Protein AF-A0A2S4XMM2-F1 (afdb_monomer)

Foldseek 3Di:
DPPPPVVVVVVVVVVVVVVVVVVVVVVVVVVVVVVVVVVVVVVVVLVVLQVVLLVLLLVLLVVLLVLLPDDPPPDDPVRVVVSLVSLVVSLVSNLVSLVSHPDPVLSLLSNLLSVLLNDDDPPPPDDPVLSSVSSNLSSVLNNQQSVCVVVVHDGDDRDPSPVVSCVVPVVCRVPNDDDDD

Structure (mmCIF, N/CA/C/O backbone):
data_AF-A0A2S4XMM2-F1
#
_entry.id   AF-A0A2S4XMM2-F1
#
loop_
_atom_site.group_PDB
_atom_site.id
_atom_site.type_symbol
_atom_site.label_atom_id
_atom_site.label_alt_id
_atom_site.label_comp_id
_atom_site.label_asym_id
_atom_site.label_entity_id
_atom_site.label_seq_id
_atom_site.pdbx_PDB_ins_code
_atom_site.Cartn_x
_atom_site.Cartn_y
_atom_site.Cartn_z
_atom_site.occupancy
_atom_site.B_iso_or_equiv
_atom_site.auth_seq_id
_atom_site.auth_comp_id
_atom_site.auth_asym_id
_atom_site.auth_atom_id
_atom_site.pdbx_PDB_model_num
ATOM 1 N N . MET A 1 1 ? -58.790 6.961 69.283 1.00 47.75 1 MET A N 1
ATOM 2 C CA . MET A 1 1 ? -58.930 5.951 68.215 1.00 47.75 1 MET A CA 1
ATOM 3 C C . MET A 1 1 ? -58.847 6.707 66.893 1.00 47.75 1 MET A C 1
ATOM 5 O O . MET A 1 1 ? -59.874 7.075 66.352 1.00 47.75 1 MET A O 1
ATOM 9 N N . THR A 1 2 ? -57.635 7.088 66.473 1.00 51.00 2 THR A N 1
ATOM 10 C CA . THR A 1 2 ? -57.403 8.026 65.345 1.00 51.00 2 THR A CA 1
ATOM 11 C C . THR A 1 2 ? -56.008 7.876 64.707 1.00 51.00 2 THR A C 1
ATOM 13 O O . THR A 1 2 ? -55.580 8.747 63.965 1.00 51.00 2 THR A O 1
ATOM 16 N N . THR A 1 3 ? -55.279 6.784 64.963 1.00 54.56 3 THR A N 1
ATOM 17 C CA . THR A 1 3 ? -53.883 6.603 64.506 1.00 54.56 3 THR A CA 1
ATOM 18 C C . THR A 1 3 ? -53.716 5.766 63.229 1.00 54.56 3 THR A C 1
ATOM 20 O O . THR A 1 3 ? -52.605 5.684 62.721 1.00 54.56 3 THR A O 1
ATOM 23 N N . ASP A 1 4 ? -54.783 5.174 62.677 1.00 54.84 4 ASP A N 1
ATOM 24 C CA . ASP A 1 4 ? -54.683 4.260 61.517 1.00 54.84 4 ASP A CA 1
ATOM 25 C C . ASP A 1 4 ? -54.825 4.931 60.139 1.00 54.84 4 ASP A C 1
ATOM 27 O O . ASP A 1 4 ? -54.426 4.356 59.129 1.00 54.84 4 ASP A O 1
ATOM 31 N N . MET A 1 5 ? -55.376 6.147 60.055 1.00 52.72 5 MET A N 1
ATOM 32 C CA . MET A 1 5 ? -55.617 6.799 58.757 1.00 52.72 5 MET A CA 1
ATOM 33 C C . MET A 1 5 ? -54.372 7.527 58.215 1.00 52.72 5 MET A C 1
ATOM 35 O O . MET A 1 5 ? -54.162 7.552 57.004 1.00 52.72 5 MET A O 1
ATOM 39 N N . ASP A 1 6 ? -53.504 8.040 59.096 1.00 51.78 6 ASP A N 1
ATOM 40 C CA . ASP A 1 6 ? -52.258 8.720 58.706 1.00 51.78 6 ASP A CA 1
ATOM 41 C C . ASP A 1 6 ? -51.189 7.744 58.189 1.00 51.78 6 ASP A C 1
ATOM 43 O O . ASP A 1 6 ? -50.464 8.059 57.249 1.00 51.78 6 ASP A O 1
ATOM 47 N N . SER A 1 7 ? -51.110 6.528 58.738 1.00 51.19 7 SER A N 1
ATOM 48 C CA . SER A 1 7 ? -50.108 5.523 58.350 1.00 51.19 7 SER A CA 1
ATOM 49 C C . SER A 1 7 ? -50.371 4.925 56.960 1.00 51.19 7 SER A C 1
ATOM 51 O O . SER A 1 7 ? -49.429 4.688 56.198 1.00 51.19 7 SER A O 1
A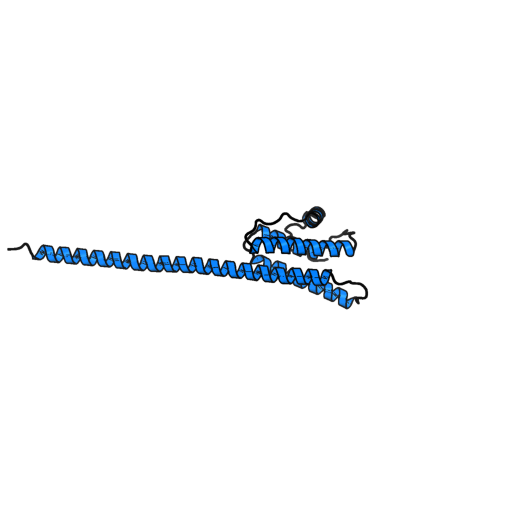TOM 53 N N . ALA A 1 8 ? -51.640 4.748 56.577 1.00 53.38 8 ALA A N 1
ATOM 54 C CA . ALA A 1 8 ? -52.027 4.246 55.259 1.00 53.38 8 ALA A CA 1
ATOM 55 C C . ALA A 1 8 ? -51.711 5.251 54.132 1.00 53.38 8 ALA A C 1
ATOM 57 O O . ALA A 1 8 ? -51.168 4.860 53.095 1.00 53.38 8 ALA A O 1
ATOM 58 N N . VAL A 1 9 ? -51.970 6.546 54.354 1.00 51.25 9 VAL A N 1
ATOM 59 C CA . VAL A 1 9 ? -51.694 7.626 53.385 1.00 51.25 9 VAL A CA 1
ATOM 60 C C . VAL A 1 9 ? -50.188 7.906 53.265 1.00 51.25 9 VAL A C 1
ATOM 62 O O . VAL A 1 9 ? -49.685 8.151 52.162 1.00 51.25 9 VAL A O 1
ATOM 65 N N . LEU A 1 10 ? -49.436 7.778 54.365 1.00 44.97 10 LEU A N 1
ATOM 66 C CA . LEU A 1 10 ? -47.973 7.866 54.345 1.00 44.97 10 LEU A CA 1
ATOM 67 C C . LEU A 1 10 ? -47.332 6.664 53.624 1.00 44.97 10 LEU A C 1
ATOM 69 O O . LEU A 1 10 ? -46.372 6.833 52.878 1.00 44.97 10 LEU A O 1
ATOM 73 N N . SER A 1 11 ? -47.879 5.451 53.778 1.00 50.41 11 SER A N 1
ATOM 74 C CA . SER A 1 11 ? -47.343 4.263 53.089 1.00 50.41 11 SER A CA 1
ATOM 75 C C . SER A 1 11 ? -47.625 4.274 51.579 1.00 50.41 11 SER A C 1
ATOM 77 O O . SER A 1 11 ? -46.758 3.906 50.783 1.00 50.41 11 SER A O 1
ATOM 79 N N . GLY A 1 12 ? -48.798 4.773 51.163 1.00 42.38 12 GLY A N 1
ATOM 80 C CA . GLY A 1 12 ? -49.188 4.864 49.754 1.00 42.38 12 GLY A CA 1
ATOM 81 C C . GLY A 1 12 ? -48.366 5.882 48.957 1.00 42.38 12 GLY A C 1
ATOM 82 O O . GLY A 1 12 ? -48.056 5.649 47.790 1.00 42.38 12 GLY A O 1
ATOM 83 N N . THR A 1 13 ? -47.938 6.979 49.587 1.00 47.75 13 THR A N 1
ATOM 84 C CA . THR A 1 13 ? -47.074 7.995 48.956 1.00 47.75 13 THR A CA 1
ATOM 85 C C . THR A 1 13 ? -45.612 7.549 48.868 1.00 47.75 13 THR A C 1
ATOM 87 O O . THR A 1 13 ? -44.966 7.795 47.848 1.00 47.75 13 THR A O 1
ATOM 90 N N . ILE A 1 14 ? -45.107 6.808 49.862 1.00 53.34 14 ILE A N 1
ATOM 91 C CA . ILE A 1 14 ? -43.772 6.184 49.818 1.00 53.34 14 ILE A CA 1
ATOM 92 C C . ILE A 1 14 ? -43.707 5.101 48.724 1.00 53.34 14 ILE A C 1
ATOM 94 O O . ILE A 1 14 ? -42.731 5.043 47.972 1.00 53.34 14 ILE A O 1
ATOM 98 N N . GLY A 1 15 ? -44.761 4.292 48.567 1.00 46.47 15 GLY A N 1
ATOM 99 C CA . GLY A 1 15 ? -44.851 3.282 47.504 1.00 46.47 15 GLY A CA 1
ATOM 100 C C . GLY A 1 15 ? -44.885 3.878 46.090 1.00 46.47 15 GLY A C 1
ATOM 101 O O . GLY A 1 15 ? -44.228 3.367 45.182 1.00 46.47 15 GLY A O 1
ATOM 102 N N . LEU A 1 16 ? -45.590 4.998 45.902 1.00 51.94 16 LEU A N 1
ATOM 103 C CA . LEU A 1 16 ? -45.710 5.668 44.602 1.00 51.94 16 LEU A CA 1
ATOM 104 C C . LEU A 1 16 ? -44.435 6.454 44.237 1.00 51.94 16 LEU A C 1
ATOM 106 O O . LEU A 1 16 ? -44.012 6.437 43.081 1.00 51.94 16 LEU A O 1
ATOM 110 N N . ALA A 1 17 ? -43.758 7.051 45.226 1.00 50.91 17 ALA A N 1
ATOM 111 C CA . ALA A 1 17 ? -42.440 7.664 45.045 1.00 50.91 17 ALA A CA 1
ATOM 112 C C . ALA A 1 17 ? -41.363 6.625 44.670 1.00 50.91 17 ALA A C 1
ATOM 114 O O . ALA A 1 17 ? -40.563 6.864 43.763 1.00 50.91 17 ALA A O 1
ATOM 115 N N . GLY A 1 18 ? -41.381 5.442 45.296 1.00 49.62 18 GLY A N 1
ATOM 116 C CA . GLY A 1 18 ? -40.494 4.329 44.943 1.00 49.62 18 GLY A CA 1
ATOM 117 C C . GLY A 1 18 ? -40.720 3.800 43.520 1.00 49.62 18 GLY A C 1
ATOM 118 O O . GLY A 1 18 ? -39.757 3.521 42.806 1.00 49.62 18 GLY A O 1
ATOM 119 N N . ALA A 1 19 ? -41.977 3.731 43.068 1.00 56.25 19 ALA A N 1
ATOM 120 C CA . ALA A 1 19 ? -42.326 3.285 41.717 1.00 56.25 19 ALA A CA 1
ATOM 121 C C . ALA A 1 19 ? -41.836 4.248 40.618 1.00 56.25 19 ALA A C 1
ATOM 123 O O . ALA A 1 19 ? -41.337 3.802 39.585 1.00 56.25 19 ALA A O 1
ATOM 124 N N . VAL A 1 20 ? -41.915 5.565 40.844 1.00 52.25 20 VAL A N 1
ATOM 125 C CA . VAL A 1 20 ? -41.424 6.577 39.889 1.00 52.25 20 VAL A CA 1
ATOM 126 C C . VAL A 1 20 ? -39.897 6.545 39.774 1.00 52.25 20 VAL A C 1
ATOM 128 O O . VAL A 1 20 ? -39.361 6.581 38.664 1.00 52.25 20 VAL A O 1
ATOM 131 N N . VAL A 1 21 ? -39.186 6.407 40.898 1.00 58.50 21 VAL A N 1
ATOM 132 C CA . VAL A 1 21 ? -37.717 6.279 40.909 1.00 58.50 21 VAL A CA 1
ATOM 133 C C . VAL A 1 21 ? -37.271 4.969 40.244 1.00 58.50 21 VAL A C 1
ATOM 135 O O . VAL A 1 21 ? -36.331 4.977 39.447 1.00 58.50 21 VAL A O 1
ATOM 138 N N . GLY A 1 22 ? -37.981 3.860 40.486 1.00 56.75 22 GLY A N 1
ATOM 139 C CA . GLY A 1 22 ? -37.723 2.575 39.826 1.00 56.75 22 GLY A CA 1
ATOM 140 C C . GLY A 1 22 ? -37.961 2.610 38.311 1.00 56.75 22 GLY A C 1
ATOM 141 O O . GLY A 1 22 ? -37.151 2.089 37.539 1.00 56.75 22 GLY A O 1
ATOM 142 N N . ALA A 1 23 ? -39.022 3.286 37.857 1.00 56.06 23 ALA A N 1
ATOM 143 C CA . ALA A 1 23 ? -39.301 3.458 36.433 1.00 56.06 23 ALA A CA 1
ATOM 144 C C . ALA A 1 23 ? -38.214 4.300 35.742 1.00 56.06 23 ALA A C 1
ATOM 146 O O . ALA A 1 23 ? -37.677 3.889 34.712 1.00 56.06 23 ALA A O 1
A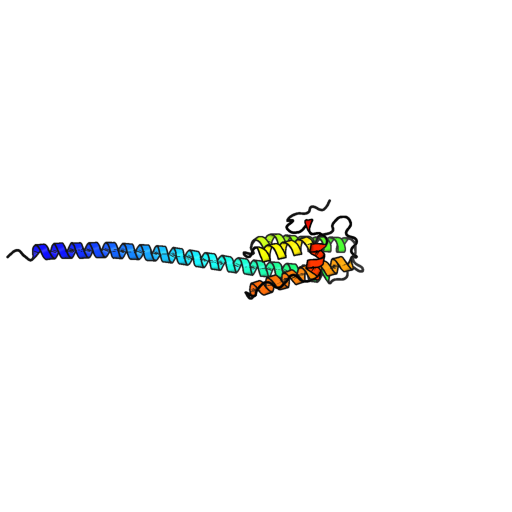TOM 147 N N . ALA A 1 24 ? -37.819 5.433 36.334 1.00 53.06 24 ALA A N 1
ATOM 148 C CA . ALA A 1 24 ? -36.772 6.299 35.789 1.00 53.06 24 ALA A CA 1
ATOM 149 C C . ALA A 1 24 ? -35.407 5.592 35.694 1.00 53.06 24 ALA A C 1
ATOM 151 O O . ALA A 1 24 ? -34.720 5.719 34.679 1.00 53.06 24 ALA A O 1
ATOM 152 N N . ALA A 1 25 ? -35.038 4.794 36.703 1.00 55.06 25 ALA A N 1
ATOM 153 C CA . ALA A 1 25 ? -33.814 3.991 36.684 1.00 55.06 25 ALA A CA 1
ATOM 154 C C . ALA A 1 25 ? -33.822 2.944 35.555 1.00 55.06 25 ALA A C 1
ATOM 156 O O . ALA A 1 25 ? -32.806 2.741 34.888 1.00 55.06 25 ALA A O 1
ATOM 157 N N . THR A 1 26 ? -34.979 2.333 35.284 1.00 62.62 26 THR A N 1
ATOM 158 C CA . THR A 1 26 ? -35.139 1.342 34.208 1.00 62.62 26 THR A CA 1
ATOM 159 C C . THR A 1 26 ? -34.987 1.989 32.829 1.00 62.62 26 THR A C 1
ATOM 161 O O . THR A 1 26 ? -34.223 1.498 31.999 1.00 62.62 26 THR A O 1
ATOM 164 N N . PHE A 1 27 ? -35.630 3.139 32.589 1.00 58.75 27 PHE A N 1
ATOM 165 C CA . PHE A 1 27 ? -35.475 3.879 31.330 1.00 58.75 27 PHE A CA 1
ATOM 166 C C . PHE A 1 27 ? -34.045 4.400 31.127 1.00 58.75 27 PHE A C 1
ATOM 168 O O . PHE A 1 27 ? -33.505 4.296 30.024 1.00 58.75 27 PHE A O 1
ATOM 175 N N . ALA A 1 28 ? -33.397 4.907 32.182 1.00 58.03 28 ALA A N 1
ATOM 176 C CA . ALA A 1 28 ? -31.998 5.326 32.122 1.00 58.03 28 ALA A CA 1
ATOM 177 C C . ALA A 1 28 ? -31.062 4.146 31.805 1.00 58.03 28 ALA A C 1
ATOM 179 O O . ALA A 1 28 ? -30.158 4.288 30.979 1.00 58.03 28 ALA A O 1
ATOM 180 N N . GLY A 1 29 ? -31.321 2.975 32.395 1.00 55.72 29 GLY A N 1
ATOM 181 C CA . GLY A 1 29 ? -30.609 1.731 32.106 1.00 55.72 29 GLY A CA 1
ATOM 182 C C . GLY A 1 29 ? -30.756 1.291 30.649 1.00 55.72 29 GLY A C 1
ATOM 183 O O . GLY A 1 29 ? -29.751 1.037 29.990 1.00 55.72 29 GLY A O 1
ATOM 184 N N . VAL A 1 30 ? -31.979 1.290 30.106 1.00 69.94 30 VAL A N 1
ATOM 185 C CA . VAL A 1 30 ? -32.246 0.930 28.701 1.00 69.94 30 VAL A CA 1
ATOM 186 C C . VAL A 1 30 ? -31.545 1.886 27.736 1.00 69.94 30 VAL A C 1
ATOM 188 O O . VAL A 1 30 ? -30.865 1.431 26.820 1.00 69.94 30 VAL A O 1
ATOM 191 N N . VAL A 1 31 ? -31.633 3.202 27.952 1.00 68.12 31 VAL A N 1
ATOM 192 C CA . VAL A 1 31 ? -30.980 4.195 27.079 1.00 68.12 31 VAL A CA 1
ATOM 193 C C . VAL A 1 31 ? -29.456 4.102 27.166 1.00 68.12 31 VAL A C 1
ATOM 195 O O . VAL A 1 31 ? -28.771 4.211 26.146 1.00 68.12 31 VAL A O 1
ATOM 198 N N . TYR A 1 32 ? -28.905 3.892 28.365 1.00 69.19 32 TYR A N 1
ATOM 199 C CA . TYR A 1 32 ? -27.468 3.694 28.550 1.00 69.19 32 TYR A CA 1
ATOM 200 C C . TYR A 1 32 ? -26.988 2.428 27.838 1.00 69.19 32 TYR A C 1
ATOM 202 O O . TYR A 1 32 ? -26.025 2.481 27.073 1.00 69.19 32 TYR A O 1
ATOM 210 N N . GLN A 1 33 ? -27.693 1.314 28.027 1.00 68.62 33 GLN A N 1
ATOM 211 C CA . GLN A 1 33 ? -27.365 0.032 27.415 1.00 68.62 33 GLN A CA 1
ATOM 212 C C . GLN A 1 33 ? -27.509 0.082 25.891 1.00 68.62 33 GLN A C 1
ATOM 214 O O . GLN A 1 33 ? -26.624 -0.392 25.185 1.00 68.62 33 GLN A O 1
ATOM 219 N N . GLN A 1 34 ? -28.545 0.743 25.372 1.00 72.50 34 GLN A N 1
ATOM 220 C CA . GLN A 1 34 ? -28.733 0.958 23.939 1.00 72.50 34 GLN A CA 1
ATOM 221 C C . GLN A 1 34 ? -27.609 1.818 23.346 1.00 72.50 34 GLN A C 1
ATOM 223 O O . GLN A 1 34 ? -27.017 1.451 22.333 1.00 72.50 34 GLN A O 1
ATOM 228 N N . ARG A 1 35 ? -27.235 2.927 24.001 1.00 71.12 35 ARG A N 1
ATOM 229 C CA . ARG A 1 35 ? -26.102 3.760 23.560 1.00 71.12 35 ARG A CA 1
ATOM 230 C C . ARG A 1 35 ? -24.771 3.023 23.629 1.00 71.12 35 ARG A C 1
ATOM 232 O O . ARG A 1 35 ? -23.919 3.246 22.771 1.00 71.12 35 ARG A O 1
ATOM 239 N N . HIS A 1 36 ? -24.574 2.183 24.640 1.00 74.31 36 HIS A N 1
ATOM 240 C CA . HIS A 1 36 ? -23.381 1.356 24.754 1.00 74.31 36 HIS A CA 1
ATOM 241 C C . HIS A 1 36 ? -23.326 0.334 23.612 1.00 74.31 36 HIS A C 1
ATOM 243 O O . HIS A 1 36 ? -22.344 0.311 22.878 1.00 74.31 36 HIS A O 1
ATOM 249 N N . GLN A 1 37 ? -24.419 -0.395 23.364 1.00 75.38 37 GLN A N 1
ATOM 250 C CA . GLN A 1 37 ? -24.537 -1.340 22.248 1.00 75.38 37 GLN A CA 1
ATOM 251 C C . GLN A 1 37 ? -24.320 -0.673 20.885 1.00 75.38 37 GLN A C 1
ATOM 253 O O . GLN A 1 37 ? -23.609 -1.214 20.043 1.00 75.38 37 GLN A O 1
ATOM 258 N N . GLU A 1 38 ? -24.869 0.524 20.663 1.00 80.19 38 GLU A N 1
ATOM 259 C CA . GLU A 1 38 ? -24.627 1.280 19.432 1.00 80.19 38 GLU A CA 1
ATOM 260 C C . GLU A 1 38 ? -23.156 1.663 19.256 1.00 80.19 38 GLU A C 1
ATOM 262 O O . GLU A 1 38 ? -22.652 1.644 18.132 1.00 80.19 38 GLU A O 1
ATOM 267 N N . ARG A 1 39 ? -22.457 2.027 20.338 1.00 76.06 39 ARG A N 1
ATOM 268 C CA . ARG A 1 39 ? -21.022 2.339 20.288 1.00 76.06 39 ARG A CA 1
ATOM 269 C C . ARG A 1 39 ? -20.211 1.098 19.940 1.00 76.06 39 ARG A C 1
ATOM 271 O O . ARG A 1 39 ? -19.465 1.146 18.966 1.00 76.06 39 ARG A O 1
ATOM 278 N N . THR A 1 40 ? -20.440 -0.013 20.634 1.00 80.06 40 THR A N 1
ATOM 279 C CA . THR A 1 40 ? -19.752 -1.283 20.368 1.00 80.06 40 THR A CA 1
ATOM 280 C C . THR A 1 40 ? -20.027 -1.780 18.948 1.00 80.06 40 THR A C 1
ATOM 282 O O . THR A 1 40 ? -19.108 -2.171 18.238 1.00 80.06 40 THR A O 1
ATOM 285 N N . ALA A 1 41 ? -21.272 -1.678 18.468 1.00 79.94 41 ALA A N 1
ATOM 286 C CA . ALA A 1 41 ? -21.626 -2.047 17.098 1.00 79.94 41 ALA A CA 1
ATOM 287 C C . ALA A 1 41 ? -20.951 -1.143 16.052 1.00 79.94 41 ALA A C 1
ATOM 289 O O . ALA A 1 41 ? -20.568 -1.607 14.979 1.00 79.94 41 ALA A O 1
ATOM 290 N N . ARG A 1 42 ? -20.790 0.156 16.336 1.00 80.06 42 ARG A N 1
ATOM 291 C CA . ARG A 1 42 ? -20.049 1.077 15.456 1.00 80.06 42 ARG A CA 1
ATOM 292 C C . ARG A 1 42 ? -18.556 0.765 15.441 1.00 80.06 42 ARG A C 1
ATOM 294 O O . ARG A 1 42 ? -17.949 0.883 14.382 1.00 80.06 42 ARG A O 1
ATOM 301 N N . GLU A 1 43 ? -17.977 0.399 16.578 1.00 79.56 43 GLU A N 1
ATOM 302 C CA . GLU A 1 43 ? -16.572 -0.002 16.694 1.00 79.56 43 GLU A CA 1
ATOM 303 C C . GLU A 1 43 ? -16.306 -1.314 15.952 1.00 79.56 43 GLU A C 1
ATOM 305 O O . GLU A 1 43 ? -15.413 -1.344 15.107 1.00 79.56 43 GLU A O 1
ATOM 310 N N . ALA A 1 44 ? -17.151 -2.330 16.143 1.00 79.19 44 ALA A N 1
ATOM 311 C CA . ALA A 1 44 ? -17.079 -3.593 15.407 1.00 79.19 44 ALA A CA 1
ATOM 312 C C . ALA A 1 44 ? -17.147 -3.367 13.888 1.00 79.19 44 ALA A C 1
ATOM 314 O O . ALA A 1 44 ? -16.240 -3.756 13.158 1.00 79.19 44 ALA A O 1
ATOM 315 N N . ARG A 1 45 ? -18.138 -2.597 13.413 1.00 84.00 45 ARG A N 1
ATOM 316 C CA . ARG A 1 45 ? -18.263 -2.243 11.985 1.00 84.00 45 ARG A CA 1
ATOM 317 C C . ARG A 1 45 ? -17.067 -1.459 11.448 1.00 84.00 45 ARG A C 1
ATOM 319 O O . ARG A 1 45 ? -16.801 -1.492 10.249 1.00 84.00 45 ARG A O 1
ATOM 326 N N . ARG A 1 46 ? -16.392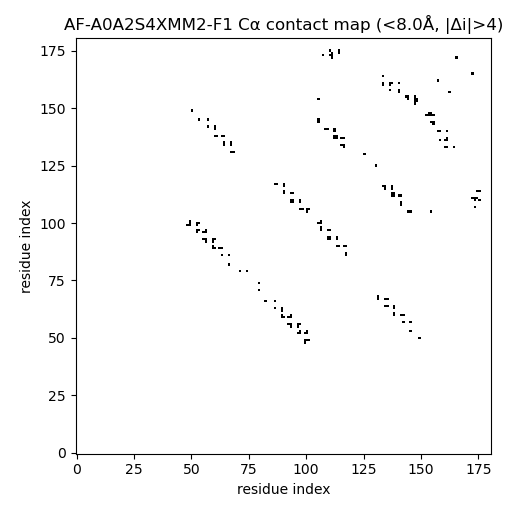 -0.667 12.287 1.00 80.19 46 ARG A N 1
ATOM 327 C CA . ARG A 1 46 ? -15.172 0.050 11.886 1.00 80.19 46 ARG A CA 1
ATOM 328 C C . ARG A 1 46 ? -13.995 -0.913 11.755 1.00 80.19 46 ARG A C 1
ATOM 330 O O . ARG A 1 46 ? -13.266 -0.766 10.781 1.00 80.19 46 ARG A O 1
ATOM 337 N N . SER A 1 47 ? -13.854 -1.874 12.671 1.00 81.81 47 SER A N 1
ATOM 338 C CA . SER A 1 47 ? -12.832 -2.930 12.590 1.00 81.81 47 SER A CA 1
ATOM 339 C C . SER A 1 47 ? -13.021 -3.769 11.333 1.00 81.81 47 SER A C 1
ATOM 341 O O . SER A 1 47 ? -12.129 -3.807 10.496 1.00 81.81 47 SER A O 1
ATOM 343 N N . GLU A 1 48 ? -14.231 -4.291 11.113 1.00 86.19 48 GLU A N 1
ATOM 344 C CA . GLU A 1 48 ? -14.566 -5.100 9.932 1.00 86.19 48 GLU A CA 1
ATOM 345 C C . GLU A 1 48 ? -14.246 -4.366 8.620 1.00 86.19 48 GLU A C 1
ATOM 347 O O . GLU A 1 48 ? -13.685 -4.930 7.683 1.00 86.19 48 GLU A O 1
ATOM 352 N N . ARG A 1 49 ? -14.567 -3.067 8.540 1.00 86.38 49 ARG A N 1
ATOM 353 C CA . ARG A 1 49 ? -14.251 -2.251 7.357 1.00 86.38 49 ARG A CA 1
ATOM 354 C C . ARG A 1 49 ? -12.754 -2.012 7.180 1.00 86.38 49 ARG A C 1
ATOM 356 O O . ARG A 1 49 ? -12.316 -1.891 6.038 1.00 86.38 49 ARG A O 1
ATOM 363 N N . ALA A 1 50 ? -12.003 -1.872 8.270 1.00 84.56 50 ALA A N 1
ATOM 364 C CA . ALA A 1 50 ? -10.558 -1.671 8.228 1.00 84.56 50 ALA A CA 1
ATOM 365 C C . ALA A 1 50 ? -9.825 -2.966 7.839 1.00 84.56 50 ALA A C 1
ATOM 367 O O . ALA A 1 50 ? -8.895 -2.917 7.034 1.00 84.56 50 ALA A O 1
ATOM 368 N N . GLU A 1 51 ? -10.289 -4.115 8.330 1.00 89.19 51 GLU A N 1
ATOM 369 C CA . GLU A 1 51 ? -9.809 -5.445 7.942 1.00 89.19 51 GLU A CA 1
ATOM 370 C C . GLU A 1 51 ? -10.079 -5.707 6.458 1.00 89.19 51 GLU A C 1
ATOM 372 O O . GLU A 1 51 ? -9.139 -5.930 5.699 1.00 89.19 51 GLU A O 1
ATOM 377 N N . ALA A 1 52 ? -11.322 -5.524 5.999 1.00 92.38 52 ALA A N 1
ATOM 378 C CA . ALA A 1 52 ? -11.671 -5.680 4.585 1.00 92.38 52 ALA A CA 1
ATOM 379 C C . ALA A 1 52 ? -10.883 -4.720 3.671 1.00 92.38 52 ALA A C 1
ATOM 381 O O . ALA A 1 52 ? -10.505 -5.072 2.554 1.00 92.38 52 ALA A O 1
ATOM 382 N N . ALA A 1 53 ? -10.616 -3.494 4.133 1.00 94.06 53 ALA A N 1
ATOM 383 C CA . ALA A 1 53 ? -9.764 -2.557 3.405 1.00 94.06 53 ALA A CA 1
ATOM 384 C C . ALA A 1 53 ? -8.310 -3.042 3.335 1.00 94.06 53 ALA A C 1
ATOM 386 O O . ALA A 1 53 ? -7.675 -2.919 2.291 1.00 94.06 53 ALA A O 1
ATOM 387 N N . THR A 1 54 ? -7.791 -3.606 4.424 1.00 94.62 54 THR A N 1
ATOM 388 C CA . THR A 1 54 ? -6.438 -4.165 4.480 1.00 94.62 54 THR A CA 1
ATOM 389 C C . THR A 1 54 ? -6.287 -5.349 3.529 1.00 94.62 54 THR A C 1
ATOM 391 O O . THR A 1 54 ? -5.334 -5.381 2.753 1.00 94.62 54 THR A O 1
ATOM 394 N N . GLU A 1 55 ? -7.241 -6.280 3.526 1.00 94.94 55 GLU A N 1
ATOM 395 C CA . GLU A 1 55 ? -7.254 -7.428 2.612 1.00 94.94 55 GLU A CA 1
ATOM 396 C C . GLU A 1 55 ? -7.315 -7.000 1.144 1.00 94.94 55 GLU A C 1
ATOM 398 O O . GLU A 1 55 ? -6.541 -7.496 0.324 1.00 94.94 55 GLU A O 1
ATOM 403 N N . ALA A 1 56 ? -8.178 -6.034 0.819 1.00 97.44 56 ALA A N 1
ATOM 404 C CA . ALA A 1 56 ? -8.260 -5.483 -0.527 1.00 97.44 56 ALA A CA 1
ATOM 405 C C . ALA A 1 56 ? -6.921 -4.865 -0.958 1.00 97.44 56 ALA A C 1
ATOM 407 O O . ALA A 1 56 ? -6.411 -5.191 -2.024 1.00 97.44 56 ALA A O 1
ATOM 408 N N . ILE A 1 57 ? -6.293 -4.043 -0.109 1.00 98.19 57 ILE A N 1
ATOM 409 C CA . ILE A 1 57 ? -4.983 -3.449 -0.417 1.00 98.19 57 ILE A CA 1
ATOM 410 C C . ILE A 1 57 ? -3.915 -4.533 -0.615 1.00 98.19 57 ILE A C 1
ATOM 412 O O . ILE A 1 57 ? -3.113 -4.431 -1.540 1.00 98.19 57 ILE A O 1
ATOM 416 N N . LEU A 1 58 ? -3.896 -5.579 0.217 1.00 97.38 58 LEU A N 1
ATOM 417 C CA . LEU A 1 58 ? -2.965 -6.700 0.056 1.00 97.38 58 LEU A CA 1
ATOM 418 C C . LEU A 1 58 ? -3.145 -7.395 -1.299 1.00 97.38 58 LEU A C 1
ATOM 420 O O . LEU A 1 58 ? -2.149 -7.680 -1.963 1.00 97.38 58 LEU A O 1
ATOM 424 N N . ALA A 1 59 ? -4.386 -7.628 -1.731 1.00 97.69 59 ALA A N 1
ATOM 425 C CA . ALA A 1 59 ? -4.670 -8.227 -3.033 1.00 97.69 59 ALA A CA 1
ATOM 426 C C . ALA A 1 59 ? -4.129 -7.369 -4.191 1.00 97.69 59 ALA A C 1
ATOM 428 O O . ALA A 1 59 ? -3.436 -7.894 -5.066 1.00 97.69 59 ALA A O 1
ATOM 429 N N . GLU A 1 60 ? -4.358 -6.053 -4.158 1.00 98.44 60 GLU A N 1
ATOM 430 C CA . GLU A 1 60 ? -3.847 -5.123 -5.175 1.00 98.44 60 GLU A CA 1
ATOM 431 C C . GLU A 1 60 ? -2.307 -5.074 -5.198 1.00 98.44 60 GLU A C 1
ATOM 433 O O . GLU A 1 60 ? -1.686 -5.118 -6.262 1.00 98.44 60 GLU A O 1
ATOM 438 N N . LEU A 1 61 ? -1.656 -5.049 -4.028 1.00 97.75 61 LEU A N 1
ATOM 439 C CA . LEU A 1 61 ? -0.190 -5.067 -3.925 1.00 97.75 61 LEU A CA 1
ATOM 440 C C . LEU A 1 61 ? 0.407 -6.352 -4.513 1.00 97.75 61 LEU A C 1
ATOM 442 O O . LEU A 1 61 ? 1.41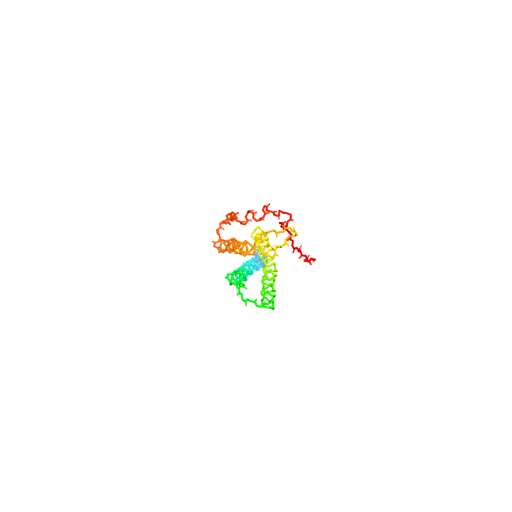6 -6.302 -5.220 1.00 97.75 61 LEU A O 1
ATOM 446 N N . LEU A 1 62 ? -0.218 -7.502 -4.252 1.00 95.44 62 LEU A N 1
ATOM 447 C CA . LEU A 1 62 ? 0.202 -8.786 -4.815 1.00 95.44 62 LEU A CA 1
ATOM 448 C C . LEU A 1 62 ? -0.016 -8.839 -6.334 1.00 95.44 62 LEU A C 1
ATOM 450 O O . LEU A 1 62 ? 0.829 -9.386 -7.047 1.00 95.44 62 LEU A O 1
ATOM 454 N N . ALA A 1 63 ? -1.093 -8.235 -6.843 1.00 97.62 63 ALA A N 1
ATOM 455 C CA . ALA A 1 63 ? -1.332 -8.107 -8.279 1.00 97.62 63 ALA A CA 1
ATOM 456 C C . ALA A 1 63 ? -0.240 -7.261 -8.957 1.00 97.62 63 ALA A C 1
ATOM 458 O O . ALA A 1 63 ? 0.345 -7.695 -9.955 1.00 97.62 63 ALA A O 1
ATOM 459 N N . ILE A 1 64 ? 0.134 -6.121 -8.363 1.00 97.44 64 ILE A N 1
ATOM 460 C CA . ILE A 1 64 ? 1.257 -5.295 -8.835 1.00 97.44 64 ILE A CA 1
ATOM 461 C C . ILE A 1 64 ? 2.563 -6.097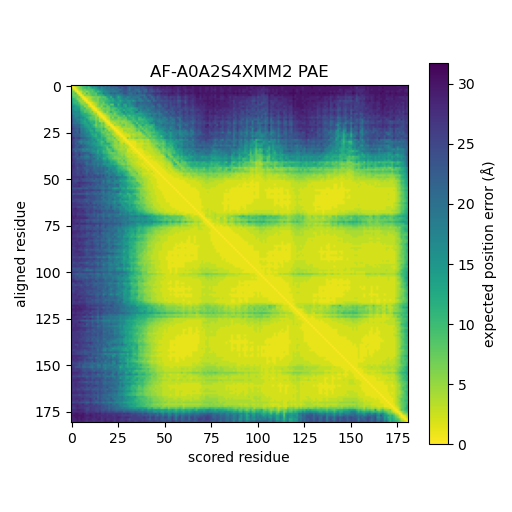 -8.821 1.00 97.44 64 ILE A C 1
ATOM 463 O O . ILE A 1 64 ? 3.294 -6.091 -9.811 1.00 97.44 64 ILE A O 1
ATOM 467 N N . GLN A 1 65 ? 2.860 -6.839 -7.749 1.00 95.19 65 GLN A N 1
ATOM 468 C CA . GLN A 1 65 ? 4.059 -7.684 -7.696 1.00 95.19 65 GLN A CA 1
ATOM 469 C C . GLN A 1 65 ? 4.053 -8.772 -8.776 1.00 95.19 65 GLN A C 1
ATOM 471 O O . GLN 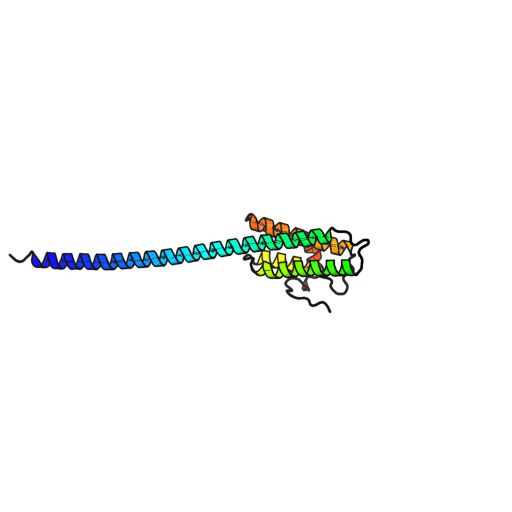A 1 65 ? 5.096 -9.044 -9.376 1.00 95.19 65 GLN A O 1
ATOM 476 N N . ALA A 1 66 ? 2.902 -9.389 -9.050 1.00 95.12 66 ALA A N 1
ATOM 477 C CA . ALA A 1 66 ? 2.763 -10.386 -10.105 1.00 95.12 66 ALA A CA 1
ATOM 478 C C . ALA A 1 66 ? 3.025 -9.780 -11.492 1.00 95.12 66 ALA A C 1
ATOM 480 O O . ALA A 1 66 ? 3.759 -10.374 -12.284 1.00 95.12 66 ALA A O 1
ATOM 481 N N . LEU A 1 67 ? 2.495 -8.582 -11.765 1.00 95.38 67 LEU A N 1
ATOM 482 C CA . LEU A 1 67 ? 2.793 -7.832 -12.985 1.00 95.38 67 LEU A CA 1
ATOM 483 C C . LEU A 1 67 ? 4.282 -7.487 -13.057 1.00 95.38 67 LEU A C 1
ATOM 485 O O . LEU A 1 67 ? 4.925 -7.805 -14.052 1.00 95.38 67 LEU A O 1
ATOM 489 N N . ALA A 1 68 ? 4.857 -6.932 -11.989 1.00 93.50 68 ALA A N 1
ATOM 490 C CA . ALA A 1 68 ? 6.260 -6.536 -11.918 1.00 93.50 68 ALA A CA 1
ATOM 491 C C . ALA A 1 68 ? 7.227 -7.709 -12.137 1.00 93.50 68 ALA A C 1
ATOM 493 O O . ALA A 1 68 ? 8.259 -7.530 -12.777 1.00 93.50 68 ALA A O 1
ATOM 494 N N . ARG A 1 69 ? 6.911 -8.917 -11.654 1.00 92.88 69 ARG A N 1
ATOM 495 C CA . ARG A 1 69 ? 7.764 -10.108 -11.831 1.00 92.88 69 ARG A CA 1
ATOM 496 C C . ARG A 1 69 ? 7.764 -10.657 -13.258 1.00 92.88 69 ARG A C 1
ATOM 498 O O . ARG A 1 69 ? 8.718 -11.337 -13.631 1.00 92.88 69 ARG A O 1
ATOM 505 N N . ARG A 1 70 ? 6.735 -10.378 -14.064 1.00 90.69 70 ARG A N 1
ATOM 506 C CA . ARG A 1 70 ? 6.691 -10.826 -15.463 1.00 90.69 70 ARG A CA 1
ATOM 507 C C . ARG A 1 70 ? 7.734 -10.078 -16.293 1.00 90.69 70 ARG A C 1
ATOM 509 O O . ARG A 1 70 ? 7.868 -8.855 -16.180 1.00 90.69 70 ARG A O 1
ATOM 516 N N . SER A 1 71 ? 8.454 -10.812 -17.145 1.00 84.94 71 SER A N 1
ATOM 517 C CA . SER A 1 71 ? 9.368 -10.202 -18.116 1.00 84.94 71 SER A CA 1
ATOM 518 C C . SER A 1 71 ? 8.596 -9.285 -19.066 1.00 84.94 71 SER A C 1
ATOM 520 O O . SER A 1 71 ? 7.446 -9.558 -19.403 1.00 84.94 71 SER A O 1
ATOM 522 N N . GLU A 1 72 ? 9.222 -8.179 -19.455 1.00 88.00 72 GLU A N 1
ATOM 523 C CA . GLU A 1 72 ? 8.728 -7.299 -20.523 1.00 88.00 72 GLU A CA 1
ATOM 524 C C . GLU A 1 72 ? 9.294 -7.696 -21.893 1.00 88.00 72 GLU A C 1
ATOM 526 O O . GLU A 1 72 ? 8.899 -7.149 -22.919 1.00 88.00 72 GLU A O 1
ATOM 531 N N . GLU A 1 73 ? 10.236 -8.640 -21.912 1.00 87.19 73 GLU A N 1
ATOM 532 C CA . GLU A 1 73 ? 10.889 -9.105 -23.127 1.00 87.19 73 GLU A CA 1
ATOM 533 C C . GLU A 1 73 ? 9.884 -9.786 -24.060 1.00 87.19 73 GLU A C 1
ATOM 535 O O . GLU A 1 73 ? 9.142 -10.679 -23.653 1.00 87.19 73 GLU A O 1
ATOM 540 N N . GLY A 1 74 ? 9.848 -9.334 -25.313 1.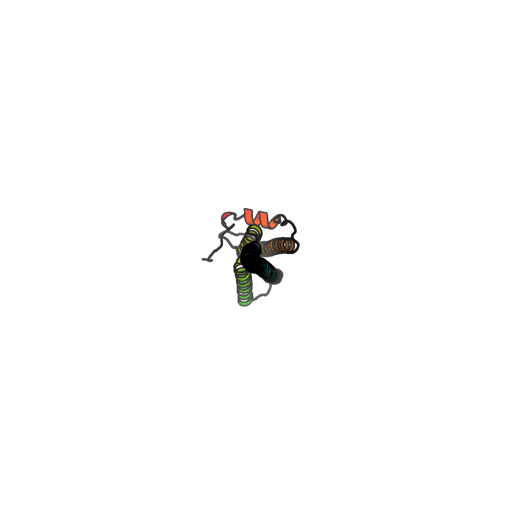00 86.44 74 GLY A N 1
ATOM 541 C CA . GLY A 1 74 ? 8.938 -9.857 -26.331 1.00 86.44 74 GLY A CA 1
ATOM 542 C C . GLY A 1 74 ? 7.501 -9.329 -26.260 1.00 86.44 74 GLY A C 1
ATOM 543 O O . GLY A 1 74 ? 6.710 -9.684 -27.130 1.00 86.44 74 GLY A O 1
ATOM 544 N N . LEU A 1 75 ? 7.158 -8.468 -25.291 1.00 91.44 75 LEU A N 1
ATOM 545 C CA . LEU A 1 75 ? 5.844 -7.821 -25.265 1.00 91.44 75 LEU A CA 1
ATOM 546 C C . LEU A 1 75 ? 5.718 -6.785 -26.384 1.00 91.44 75 LEU A C 1
ATOM 548 O O . LEU A 1 75 ? 6.623 -5.983 -26.636 1.00 91.44 75 LEU A O 1
ATOM 552 N N . ARG A 1 76 ? 4.552 -6.766 -27.026 1.00 95.44 76 ARG A N 1
ATOM 553 C CA . ARG A 1 76 ? 4.174 -5.725 -27.985 1.00 95.44 76 ARG A CA 1
ATOM 554 C C . ARG A 1 76 ? 3.907 -4.409 -27.252 1.00 95.44 76 ARG A C 1
ATOM 556 O O . ARG A 1 76 ? 3.582 -4.391 -26.067 1.00 95.44 76 ARG A O 1
ATOM 563 N N . ALA A 1 77 ? 3.983 -3.292 -27.976 1.00 93.38 77 ALA A N 1
ATOM 564 C CA . ALA A 1 77 ? 3.723 -1.964 -27.411 1.00 93.38 77 ALA A CA 1
ATOM 565 C C . ALA A 1 77 ? 2.332 -1.859 -26.752 1.00 93.38 77 ALA A C 1
ATOM 567 O O . ALA A 1 77 ? 2.203 -1.277 -25.680 1.00 93.38 77 ALA A O 1
ATOM 568 N N . GLU A 1 78 ? 1.312 -2.478 -27.352 1.00 95.12 78 GLU A N 1
ATOM 569 C CA . GLU A 1 78 ? -0.049 -2.540 -26.798 1.00 95.12 78 GLU A CA 1
ATOM 570 C C . GLU A 1 78 ? -0.097 -3.279 -25.452 1.00 95.12 78 GLU A C 1
ATOM 572 O O . GLU A 1 78 ? -0.754 -2.828 -24.520 1.00 95.12 78 GLU A O 1
ATOM 577 N N . GLU A 1 79 ? 0.646 -4.380 -25.319 1.00 94.44 79 GLU A N 1
ATOM 578 C CA . GLU A 1 79 ? 0.696 -5.190 -24.095 1.00 94.44 79 GLU A CA 1
ATOM 579 C C . GLU A 1 79 ? 1.459 -4.472 -22.977 1.00 94.44 79 GLU A C 1
ATOM 581 O O . GLU A 1 79 ? 1.072 -4.546 -21.811 1.00 94.44 79 GLU A O 1
ATOM 586 N N . LEU A 1 80 ? 2.518 -3.734 -23.327 1.00 91.94 80 LEU A N 1
ATOM 587 C CA . LEU A 1 80 ? 3.223 -2.859 -22.389 1.00 91.94 80 LEU A CA 1
ATOM 588 C C . LEU A 1 80 ? 2.320 -1.727 -21.894 1.00 91.94 80 LEU A C 1
ATOM 590 O O . LEU A 1 80 ? 2.316 -1.424 -20.699 1.00 91.94 80 LEU A O 1
ATOM 594 N N . GLN A 1 81 ? 1.537 -1.128 -22.792 1.00 93.56 81 GLN A N 1
ATOM 595 C CA . GLN A 1 81 ? 0.603 -0.064 -22.439 1.00 93.56 81 GLN A CA 1
ATOM 596 C C . GLN A 1 81 ? -0.525 -0.579 -21.541 1.00 93.56 81 GLN A C 1
ATOM 598 O O . GLN A 1 81 ? -0.852 0.066 -20.545 1.00 93.56 81 GLN A O 1
ATOM 603 N N . GLU A 1 82 ? -1.086 -1.748 -21.853 1.00 95.12 82 GLU A N 1
ATOM 604 C CA . GLU A 1 82 ? -2.110 -2.384 -21.024 1.00 95.12 82 GLU A CA 1
ATOM 605 C C . GLU A 1 82 ? -1.555 -2.734 -19.642 1.00 95.12 82 GLU A C 1
ATOM 607 O O . GLU A 1 82 ? -2.170 -2.418 -18.630 1.00 95.12 82 GLU A O 1
ATOM 612 N N . ARG A 1 83 ? -0.329 -3.266 -19.572 1.00 94.19 83 ARG A N 1
ATOM 613 C CA . ARG A 1 83 ? 0.356 -3.505 -18.298 1.00 94.19 83 ARG A CA 1
ATOM 614 C C . ARG A 1 83 ? 0.544 -2.218 -17.489 1.00 94.19 83 ARG A C 1
ATOM 616 O O . ARG A 1 83 ? 0.287 -2.239 -16.286 1.00 94.19 83 ARG A O 1
ATOM 623 N N . LYS A 1 84 ? 0.980 -1.110 -18.111 1.00 93.00 84 LYS A N 1
ATOM 624 C CA . LYS A 1 84 ? 1.104 0.195 -17.426 1.00 93.00 84 LYS A CA 1
ATOM 625 C C . LYS A 1 84 ? -0.253 0.629 -16.868 1.00 93.00 84 LYS A C 1
ATOM 627 O O . LYS A 1 84 ? -0.330 1.016 -15.704 1.00 93.00 84 LYS A O 1
ATOM 632 N N . ARG A 1 85 ? -1.317 0.505 -17.669 1.00 95.69 85 ARG A N 1
ATOM 633 C CA . ARG A 1 85 ? -2.691 0.821 -17.258 1.00 95.69 85 ARG A CA 1
ATOM 634 C C . ARG A 1 85 ? -3.140 -0.032 -16.071 1.00 95.69 85 ARG A C 1
ATOM 636 O O . ARG A 1 85 ? -3.571 0.537 -15.079 1.00 95.69 85 ARG A O 1
ATOM 643 N N . SER A 1 86 ? -2.940 -1.350 -16.110 1.00 96.50 86 SER A N 1
ATOM 644 C CA . SER A 1 86 ? -3.304 -2.223 -14.986 1.00 96.50 86 SER A CA 1
ATOM 645 C C . SER A 1 86 ? -2.587 -1.823 -13.693 1.00 96.50 86 SER A C 1
ATOM 647 O O . SER A 1 86 ? -3.211 -1.771 -12.639 1.00 96.50 86 SER A O 1
ATOM 649 N N . ILE A 1 87 ? -1.291 -1.485 -13.750 1.00 96.19 87 ILE A N 1
ATOM 650 C CA . ILE A 1 87 ? -0.558 -1.013 -12.560 1.00 96.19 87 ILE A CA 1
ATOM 651 C C . ILE A 1 87 ? -1.157 0.304 -12.039 1.00 96.19 87 ILE A C 1
ATOM 653 O O . ILE A 1 87 ? -1.321 0.452 -10.829 1.00 96.19 87 ILE A O 1
ATOM 657 N N . HIS A 1 88 ? -1.506 1.243 -12.926 1.00 95.50 88 HIS A N 1
ATOM 658 C CA . HIS A 1 88 ? -2.176 2.488 -12.535 1.00 95.50 88 HIS A CA 1
ATOM 659 C C . HIS A 1 88 ? -3.521 2.219 -11.849 1.00 95.50 88 HIS A C 1
ATOM 661 O O . HIS A 1 88 ? -3.789 2.810 -10.803 1.00 95.50 88 HIS A O 1
ATOM 667 N N . ASP A 1 89 ? -4.329 1.309 -12.394 1.00 97.12 89 ASP A N 1
ATOM 668 C CA . ASP A 1 89 ? -5.638 0.956 -11.839 1.00 97.12 89 ASP A CA 1
ATOM 669 C C . ASP A 1 89 ? -5.497 0.348 -10.434 1.00 97.12 89 ASP A C 1
ATOM 671 O O . ASP A 1 89 ? -6.147 0.812 -9.495 1.00 97.12 89 ASP A O 1
ATOM 675 N N . HIS A 1 90 ? -4.571 -0.601 -10.249 1.00 97.75 90 HIS A N 1
ATOM 676 C CA . HIS A 1 90 ? -4.278 -1.188 -8.936 1.00 97.75 90 HIS A CA 1
ATOM 677 C C . HIS A 1 90 ? -3.824 -0.128 -7.916 1.00 97.75 90 HIS A C 1
ATOM 679 O O . HIS A 1 90 ? -4.292 -0.105 -6.775 1.00 97.75 90 HIS A O 1
ATOM 685 N N . VAL A 1 91 ? -2.939 0.795 -8.313 1.00 96.62 91 VAL A N 1
ATOM 686 C CA . VAL A 1 91 ? -2.484 1.890 -7.437 1.00 96.62 91 VAL A CA 1
ATOM 687 C C . VAL A 1 91 ? -3.633 2.830 -7.072 1.00 96.62 91 VAL A C 1
ATOM 689 O O . VAL A 1 91 ? -3.764 3.207 -5.905 1.00 96.62 91 VAL A O 1
ATOM 692 N N . ALA A 1 92 ? -4.499 3.177 -8.026 1.00 95.44 92 ALA A N 1
ATOM 693 C CA . ALA A 1 92 ? -5.674 4.002 -7.765 1.00 95.44 92 ALA A CA 1
ATOM 694 C C . ALA A 1 92 ? -6.618 3.328 -6.755 1.00 95.44 92 ALA A C 1
ATOM 696 O O . ALA A 1 92 ? -7.071 3.975 -5.805 1.00 95.44 92 ALA A O 1
ATOM 697 N N . THR A 1 93 ? -6.855 2.018 -6.897 1.00 97.19 93 THR A N 1
ATOM 698 C CA . THR A 1 93 ? -7.632 1.237 -5.928 1.00 97.19 93 THR A CA 1
ATOM 699 C C . THR A 1 93 ? -6.984 1.249 -4.543 1.00 97.19 93 THR A C 1
ATOM 701 O O . THR A 1 93 ? -7.681 1.512 -3.559 1.00 97.19 93 THR A O 1
ATOM 704 N N . ILE A 1 94 ? -5.663 1.060 -4.440 1.00 97.31 94 ILE A N 1
ATOM 705 C CA . ILE A 1 94 ? -4.942 1.126 -3.157 1.00 97.31 94 ILE A CA 1
ATOM 706 C C . ILE A 1 94 ? -5.155 2.482 -2.478 1.00 97.31 94 ILE A C 1
ATOM 708 O O . ILE A 1 94 ? -5.541 2.517 -1.309 1.00 97.31 94 ILE A O 1
ATOM 712 N N . ILE A 1 95 ? -4.952 3.590 -3.199 1.00 95.06 95 ILE A N 1
ATOM 713 C CA . ILE A 1 95 ? -5.103 4.950 -2.655 1.00 95.06 95 ILE A CA 1
ATOM 714 C C . ILE A 1 95 ? -6.541 5.191 -2.176 1.00 95.06 95 ILE A C 1
ATOM 716 O O . ILE A 1 95 ? -6.756 5.730 -1.087 1.00 95.06 95 ILE A O 1
ATOM 720 N N . GLN A 1 96 ? -7.538 4.769 -2.958 1.00 95.31 96 GLN A N 1
ATOM 721 C CA . GLN A 1 96 ? -8.946 4.928 -2.601 1.00 95.31 96 GLN A CA 1
ATOM 722 C C . GLN A 1 96 ? -9.307 4.122 -1.345 1.00 95.31 96 GLN A C 1
ATOM 724 O O . GLN A 1 96 ? -9.957 4.637 -0.429 1.00 95.31 96 GLN A O 1
ATOM 729 N N . VAL A 1 97 ? -8.899 2.853 -1.290 1.00 96.19 97 VAL A N 1
ATOM 730 C CA . VAL A 1 97 ? -9.242 1.945 -0.191 1.00 96.19 97 VAL A CA 1
ATOM 731 C C . VAL A 1 97 ? -8.470 2.296 1.081 1.00 96.19 97 VAL A C 1
ATOM 733 O O . VAL A 1 97 ? -9.034 2.202 2.175 1.00 96.19 97 VAL A O 1
ATOM 736 N N . SER A 1 98 ? -7.236 2.800 0.975 1.00 95.81 98 SER A N 1
ATOM 737 C CA . SER A 1 98 ? -6.411 3.157 2.134 1.00 95.81 98 SER A CA 1
ATOM 738 C C . SER A 1 98 ? -7.021 4.255 3.005 1.00 95.81 98 SER A C 1
ATOM 740 O O . SER A 1 98 ? -6.720 4.326 4.193 1.00 95.81 98 SER A O 1
ATOM 742 N N . HIS A 1 99 ? -7.933 5.080 2.479 1.00 93.62 99 HIS A N 1
ATOM 743 C CA . HIS A 1 99 ? -8.689 6.046 3.288 1.00 93.62 99 HIS A CA 1
ATOM 744 C C . HIS A 1 99 ? -9.556 5.400 4.379 1.00 93.62 99 HIS A C 1
ATOM 746 O O . HIS A 1 99 ? -9.944 6.078 5.329 1.00 93.62 99 HIS A O 1
ATOM 752 N N . ARG A 1 100 ? -9.849 4.099 4.267 1.00 93.25 100 ARG A N 1
ATOM 753 C CA . ARG A 1 100 ? -10.590 3.327 5.274 1.00 93.25 100 ARG A CA 1
ATOM 754 C C . ARG A 1 100 ? -9.699 2.795 6.398 1.00 93.25 100 ARG A C 1
ATOM 756 O O . ARG A 1 100 ? -10.230 2.388 7.428 1.00 93.25 100 ARG A O 1
ATOM 763 N N . LEU A 1 101 ? -8.374 2.826 6.232 1.00 92.62 101 LEU A N 1
ATOM 764 C CA . LEU A 1 101 ? -7.435 2.482 7.297 1.00 92.62 101 LEU A CA 1
ATOM 765 C C . LEU A 1 101 ? -7.517 3.538 8.398 1.00 92.62 101 LEU A C 1
ATOM 767 O O . LEU A 1 101 ? -7.417 4.738 8.131 1.00 92.62 101 LEU A O 1
ATOM 771 N N . THR A 1 102 ? -7.691 3.102 9.640 1.00 89.56 102 THR A N 1
ATOM 772 C CA . THR A 1 102 ? -7.852 3.991 10.798 1.00 89.56 102 THR A CA 1
ATOM 773 C C . THR A 1 102 ? -6.513 4.573 11.247 1.00 89.56 102 THR A C 1
ATOM 775 O O . THR A 1 102 ? -6.414 5.772 11.526 1.00 89.56 102 THR A O 1
ATOM 778 N N . GLU A 1 103 ? -5.458 3.760 11.242 1.00 91.50 103 GLU A N 1
ATOM 779 C CA . GLU A 1 103 ? -4.120 4.159 11.659 1.00 91.50 103 GLU A CA 1
ATOM 780 C C . GLU A 1 103 ? -3.464 5.098 10.634 1.00 91.50 103 GLU A C 1
ATOM 782 O O . GLU A 1 103 ? -3.143 4.717 9.508 1.00 91.50 103 GLU A O 1
ATOM 787 N N . LYS A 1 104 ? -3.237 6.353 11.043 1.00 93.38 104 LYS A N 1
ATOM 788 C CA . LYS A 1 104 ? -2.689 7.402 10.168 1.00 93.38 104 LYS A CA 1
ATOM 789 C C . LYS A 1 104 ? -1.321 7.037 9.587 1.00 93.38 104 LYS A C 1
ATOM 791 O O . LYS A 1 104 ? -1.133 7.186 8.387 1.00 93.38 104 LYS A O 1
ATOM 796 N N . ARG A 1 105 ? -0.397 6.540 10.417 1.00 93.94 105 ARG A N 1
ATOM 797 C CA . ARG A 1 105 ? 0.973 6.207 9.989 1.00 93.94 105 ARG A CA 1
ATOM 798 C C . ARG A 1 105 ? 0.995 5.080 8.960 1.00 93.94 105 ARG A C 1
ATOM 800 O O . ARG A 1 105 ? 1.697 5.184 7.960 1.00 93.94 105 ARG A O 1
ATOM 807 N N . LEU A 1 106 ? 0.201 4.033 9.185 1.00 95.38 106 LEU A N 1
ATOM 808 C CA . LEU A 1 106 ? 0.047 2.933 8.236 1.00 95.38 106 LEU A CA 1
ATOM 809 C C . LEU A 1 106 ? -0.540 3.424 6.911 1.00 95.38 106 LEU A C 1
ATOM 811 O O . LEU A 1 106 ? 0.013 3.135 5.852 1.00 95.38 106 LEU A O 1
ATOM 815 N N . ARG A 1 107 ? -1.620 4.212 6.974 1.00 95.62 107 ARG A N 1
ATOM 816 C CA . ARG A 1 107 ? -2.256 4.801 5.791 1.00 95.62 107 ARG A CA 1
ATOM 817 C C . ARG A 1 107 ? -1.272 5.629 4.967 1.00 95.62 107 ARG A C 1
ATOM 819 O O . ARG A 1 107 ? -1.170 5.411 3.767 1.00 95.62 107 ARG A O 1
ATOM 826 N N . GLU A 1 108 ? -0.528 6.531 5.605 1.00 94.94 108 GLU A N 1
ATOM 827 C CA . GLU A 1 108 ? 0.476 7.369 4.936 1.00 94.94 108 GLU A CA 1
ATOM 828 C C . GLU A 1 108 ? 1.591 6.529 4.308 1.00 94.94 108 GLU A C 1
ATOM 830 O O . GLU A 1 108 ? 1.974 6.775 3.168 1.00 94.94 108 GLU A O 1
ATOM 835 N N . ARG A 1 109 ? 2.082 5.501 5.009 1.00 96.38 109 ARG A N 1
ATOM 836 C CA . ARG A 1 109 ? 3.104 4.590 4.476 1.00 96.38 109 ARG A CA 1
ATOM 837 C C . ARG A 1 109 ? 2.616 3.848 3.233 1.00 96.38 109 ARG A C 1
ATOM 839 O O . ARG A 1 109 ? 3.329 3.807 2.238 1.00 96.38 109 ARG A O 1
ATOM 846 N N . VAL A 1 110 ? 1.404 3.293 3.270 1.00 96.94 110 VAL A N 1
ATOM 847 C CA . VAL A 1 110 ? 0.801 2.587 2.127 1.00 96.94 110 VAL A CA 1
ATOM 848 C C . VAL A 1 110 ? 0.582 3.535 0.949 1.00 96.94 110 VAL A C 1
ATOM 850 O O . VAL A 1 110 ? 0.943 3.195 -0.172 1.00 96.94 110 VAL A O 1
ATOM 853 N N . GLN A 1 111 ? 0.040 4.729 1.197 1.00 95.81 111 GLN A N 1
ATOM 854 C CA . GLN A 1 111 ? -0.209 5.722 0.149 1.00 95.81 111 GLN A CA 1
ATOM 855 C C . GLN A 1 111 ? 1.088 6.212 -0.495 1.00 95.81 111 GLN A C 1
ATOM 857 O O . GLN A 1 111 ? 1.177 6.241 -1.719 1.00 95.81 111 GLN A O 1
ATOM 862 N N . ASN A 1 112 ? 2.106 6.526 0.310 1.00 95.25 112 ASN A N 1
ATOM 863 C CA . ASN A 1 112 ? 3.418 6.912 -0.201 1.00 95.25 112 ASN A CA 1
ATOM 864 C C . ASN A 1 112 ? 4.022 5.786 -1.041 1.00 95.25 112 ASN A C 1
ATOM 866 O O . ASN A 1 112 ? 4.424 6.023 -2.174 1.00 95.25 112 ASN A O 1
ATOM 870 N N . ASN A 1 113 ? 4.027 4.548 -0.540 1.00 97.00 113 ASN A N 1
ATOM 871 C CA . ASN A 1 113 ? 4.599 3.439 -1.293 1.00 97.00 113 ASN A CA 1
ATOM 872 C C . ASN A 1 113 ? 3.858 3.208 -2.620 1.00 97.00 113 ASN A C 1
ATOM 874 O O . ASN A 1 113 ? 4.505 3.046 -3.651 1.00 97.00 113 ASN A O 1
ATOM 878 N N . ALA A 1 114 ? 2.520 3.244 -2.613 1.00 95.94 114 ALA A N 1
ATOM 879 C CA . ALA A 1 114 ? 1.700 3.101 -3.816 1.00 95.94 114 ALA A CA 1
ATOM 880 C C . ALA A 1 114 ? 1.953 4.233 -4.823 1.00 95.94 114 ALA A C 1
ATOM 882 O O . ALA A 1 114 ? 2.077 3.982 -6.018 1.00 95.94 114 ALA A O 1
ATOM 883 N N . PHE A 1 115 ? 2.108 5.468 -4.350 1.00 92.81 115 PHE A N 1
ATOM 884 C CA . PHE A 1 115 ? 2.475 6.596 -5.199 1.00 92.81 115 PHE A CA 1
ATOM 885 C C . PHE A 1 115 ? 3.860 6.400 -5.838 1.00 92.81 115 PHE A C 1
ATOM 887 O O . PHE A 1 115 ? 4.027 6.560 -7.047 1.00 92.81 115 PHE A O 1
ATOM 894 N N . PHE A 1 116 ? 4.851 5.974 -5.050 1.00 94.50 116 PHE A N 1
ATOM 895 C CA . PHE A 1 116 ? 6.212 5.727 -5.530 1.00 94.50 116 PHE A CA 1
ATOM 896 C C . PHE A 1 116 ? 6.315 4.562 -6.531 1.00 94.50 116 PHE A C 1
ATOM 898 O O . PHE A 1 116 ? 7.292 4.506 -7.279 1.00 94.50 116 PHE A O 1
ATOM 905 N N . VAL A 1 117 ? 5.322 3.663 -6.600 1.00 94.56 117 VAL A N 1
ATOM 906 C CA . VAL A 1 117 ? 5.253 2.614 -7.637 1.00 94.56 117 VAL A CA 1
ATOM 907 C C . VAL A 1 117 ? 5.115 3.222 -9.035 1.00 94.56 117 VAL A C 1
ATOM 909 O O . VAL A 1 117 ? 5.721 2.713 -9.977 1.00 94.56 117 VAL A O 1
ATOM 912 N N . LEU A 1 118 ? 4.360 4.315 -9.175 1.00 90.50 118 LEU A N 1
ATOM 913 C CA . LEU A 1 118 ? 4.144 4.995 -10.459 1.00 90.50 118 LEU A CA 1
ATOM 914 C C . LEU A 1 118 ? 5.168 6.100 -10.740 1.00 90.50 118 LEU A C 1
ATOM 916 O O . LEU A 1 118 ? 5.237 6.624 -11.850 1.00 90.50 118 LEU A O 1
ATOM 920 N N . LEU A 1 119 ? 5.960 6.473 -9.736 1.00 86.94 119 LEU A N 1
ATOM 921 C CA . LEU A 1 119 ? 6.793 7.664 -9.782 1.00 86.94 119 LEU A CA 1
ATOM 922 C C . LEU A 1 119 ? 7.914 7.539 -10.829 1.00 86.94 119 LEU A C 1
ATOM 924 O O . LEU A 1 119 ? 8.818 6.707 -10.715 1.00 86.94 119 LEU A O 1
ATOM 928 N N . SER A 1 120 ? 7.866 8.424 -11.827 1.00 85.06 120 SER A N 1
ATOM 929 C CA . SER A 1 120 ? 8.915 8.630 -12.836 1.00 85.06 120 SER A CA 1
ATOM 930 C C . SER A 1 120 ? 9.220 10.128 -12.983 1.00 85.06 120 SER A C 1
ATOM 932 O O . SER A 1 120 ? 8.761 10.752 -13.938 1.00 85.06 120 SER A O 1
ATOM 934 N N . PRO A 1 121 ? 9.956 10.734 -12.032 1.00 85.94 121 PRO A N 1
ATOM 935 C CA . PRO A 1 121 ? 10.250 12.160 -12.052 1.00 85.94 121 PRO A CA 1
ATOM 936 C C . PRO A 1 121 ? 11.124 12.536 -13.257 1.00 85.94 121 PRO A C 1
ATOM 938 O O . PRO A 1 121 ? 11.898 11.698 -13.741 1.00 85.94 121 PRO A O 1
ATOM 941 N N . PRO A 1 122 ? 11.078 13.798 -13.719 1.00 83.81 122 PRO A N 1
ATOM 942 C CA . PRO A 1 122 ? 12.032 14.297 -14.701 1.00 83.81 122 PRO A CA 1
ATOM 943 C C . PRO A 1 122 ? 13.475 14.049 -14.236 1.00 83.81 122 PRO A C 1
ATOM 945 O O . PRO A 1 122 ? 13.834 14.362 -13.103 1.00 83.81 122 PRO A O 1
ATOM 948 N N . GLY A 1 123 ? 14.303 13.467 -15.106 1.00 83.88 123 GLY A N 1
ATOM 949 C CA . GLY A 1 123 ? 15.690 13.123 -14.769 1.00 83.88 123 GLY A CA 1
ATOM 950 C C . GLY A 1 123 ? 15.867 11.818 -13.981 1.00 83.88 123 GLY A C 1
ATOM 951 O O . GLY A 1 123 ? 16.967 11.545 -13.506 1.00 83.88 123 GLY A O 1
ATOM 952 N N . ASP A 1 124 ? 14.827 10.989 -13.843 1.00 90.44 124 ASP A N 1
ATOM 953 C CA . ASP A 1 124 ? 14.969 9.631 -13.309 1.00 90.44 124 ASP A CA 1
ATOM 954 C C . ASP A 1 124 ? 15.711 8.704 -14.286 1.00 90.44 124 ASP A C 1
ATOM 956 O O . ASP A 1 124 ? 15.112 8.060 -15.153 1.00 90.44 124 ASP A O 1
ATOM 960 N N . ASP A 1 125 ? 17.029 8.638 -14.097 1.00 91.38 125 ASP A N 1
ATOM 961 C CA . ASP A 1 125 ? 18.006 7.866 -14.871 1.00 91.38 125 ASP A CA 1
ATOM 962 C C . ASP A 1 125 ? 18.081 6.371 -14.513 1.00 91.38 125 ASP A C 1
ATOM 964 O O . ASP A 1 125 ? 18.884 5.633 -15.089 1.00 91.38 125 ASP A O 1
ATOM 968 N N . ARG A 1 126 ? 17.250 5.897 -13.576 1.00 92.88 126 ARG A N 1
ATOM 969 C CA . ARG A 1 126 ? 17.232 4.485 -13.176 1.00 92.88 126 ARG A CA 1
ATOM 970 C C . ARG A 1 126 ? 16.937 3.579 -14.365 1.00 92.88 126 ARG A C 1
ATOM 972 O O . ARG A 1 126 ? 16.037 3.844 -15.169 1.00 92.88 126 ARG A O 1
ATOM 979 N N . SER A 1 127 ? 17.623 2.439 -14.417 1.00 92.56 127 SER A N 1
ATOM 980 C CA . SER A 1 127 ? 17.333 1.417 -15.419 1.00 92.56 127 SER A CA 1
ATOM 981 C C . SER A 1 127 ? 15.919 0.845 -15.233 1.00 92.56 127 SER A C 1
ATOM 983 O O . SER A 1 127 ? 15.333 0.906 -14.149 1.00 92.56 127 SER A O 1
ATOM 985 N N . ARG A 1 128 ? 15.361 0.220 -16.279 1.00 89.00 128 ARG A N 1
ATOM 986 C CA . ARG A 1 128 ? 14.066 -0.485 -16.171 1.00 89.00 128 ARG A CA 1
ATOM 987 C C . ARG A 1 128 ? 14.083 -1.546 -15.066 1.00 89.00 128 ARG A C 1
ATOM 989 O O . ARG A 1 128 ? 13.097 -1.702 -14.349 1.00 89.00 128 ARG A O 1
ATOM 996 N N . LEU A 1 129 ? 15.212 -2.241 -14.903 1.00 91.25 129 LEU A N 1
ATOM 997 C CA . LEU A 1 129 ? 15.397 -3.230 -13.845 1.00 91.25 129 LEU A CA 1
ATOM 998 C C . LEU A 1 129 ? 15.330 -2.582 -12.456 1.00 91.25 129 LEU A C 1
ATOM 1000 O O . LEU A 1 129 ? 14.618 -3.095 -11.595 1.00 91.25 129 LEU A O 1
ATOM 1004 N N . ASP A 1 130 ? 16.000 -1.447 -12.255 1.00 93.56 130 ASP A N 1
ATOM 1005 C CA . ASP A 1 130 ? 15.984 -0.727 -10.975 1.00 93.56 130 ASP A CA 1
ATOM 1006 C C . ASP A 1 130 ? 14.581 -0.230 -10.625 1.00 93.56 130 ASP A C 1
ATOM 1008 O O . ASP A 1 130 ? 14.146 -0.362 -9.481 1.00 93.56 130 ASP A O 1
ATOM 1012 N N . LYS A 1 131 ? 13.834 0.294 -11.607 1.00 93.38 131 LYS A N 1
ATOM 1013 C CA . LYS A 1 131 ? 12.436 0.716 -11.414 1.00 93.38 131 LYS A CA 1
ATOM 1014 C C . LYS A 1 131 ? 11.546 -0.466 -11.023 1.00 93.38 131 LYS A C 1
ATOM 1016 O O . LYS A 1 131 ? 10.761 -0.370 -10.081 1.00 93.38 131 LYS A O 1
ATOM 1021 N N . ARG A 1 132 ? 11.724 -1.614 -11.684 1.00 93.62 132 ARG A N 1
ATOM 1022 C CA . ARG A 1 132 ? 11.009 -2.860 -11.374 1.00 93.62 132 ARG A CA 1
ATOM 1023 C C . ARG A 1 132 ? 11.320 -3.376 -9.967 1.00 93.62 132 ARG A C 1
ATOM 1025 O O . ARG A 1 132 ? 10.402 -3.757 -9.246 1.00 93.62 132 ARG A O 1
ATOM 1032 N N . LEU A 1 133 ? 12.591 -3.379 -9.563 1.00 95.12 133 LEU A N 1
ATOM 1033 C CA . LEU A 1 133 ? 13.004 -3.780 -8.213 1.00 95.12 133 LEU A CA 1
ATOM 1034 C C . LEU A 1 133 ? 12.481 -2.811 -7.147 1.00 95.12 133 LEU A C 1
ATOM 1036 O O . LEU A 1 133 ? 11.997 -3.254 -6.108 1.00 95.12 133 LEU A O 1
ATOM 1040 N N . ALA A 1 134 ? 12.512 -1.504 -7.417 1.00 95.75 134 ALA A N 1
ATOM 1041 C CA . ALA A 1 134 ? 11.948 -0.495 -6.527 1.00 95.75 134 ALA A CA 1
ATOM 1042 C C . ALA A 1 134 ? 10.450 -0.733 -6.281 1.00 95.75 134 ALA A C 1
ATOM 1044 O O . ALA A 1 134 ? 10.026 -0.769 -5.129 1.00 95.75 134 ALA A O 1
ATOM 1045 N N . MET A 1 135 ? 9.671 -0.987 -7.337 1.00 96.00 135 MET A N 1
ATOM 1046 C CA . MET A 1 135 ? 8.254 -1.353 -7.227 1.00 96.00 135 MET A CA 1
ATOM 1047 C C . MET A 1 135 ? 8.042 -2.597 -6.350 1.00 96.00 135 MET A C 1
ATOM 1049 O O . MET A 1 135 ? 7.187 -2.579 -5.469 1.00 96.00 135 MET A O 1
ATOM 1053 N N . LEU A 1 136 ? 8.848 -3.653 -6.522 1.00 96.50 136 LEU A N 1
ATOM 1054 C CA . LEU A 1 136 ? 8.746 -4.854 -5.683 1.00 96.50 136 LEU A CA 1
ATOM 1055 C C . LEU A 1 136 ? 9.004 -4.557 -4.201 1.00 96.50 136 LEU A C 1
ATOM 1057 O O . LEU A 1 136 ? 8.234 -5.022 -3.360 1.00 96.50 136 LEU A O 1
ATOM 1061 N N . HIS A 1 137 ? 10.036 -3.767 -3.892 1.00 97.31 137 HIS A N 1
ATOM 1062 C CA . HIS A 1 137 ? 10.368 -3.384 -2.518 1.00 97.31 137 HIS A CA 1
ATOM 1063 C C . HIS A 1 137 ? 9.309 -2.486 -1.874 1.00 97.31 137 HIS A C 1
ATOM 1065 O O . HIS A 1 137 ? 9.029 -2.639 -0.688 1.00 97.31 137 HIS A O 1
ATOM 1071 N N . LEU A 1 138 ? 8.696 -1.576 -2.634 1.00 97.94 138 LEU A N 1
ATOM 1072 C CA . LEU A 1 138 ? 7.594 -0.742 -2.146 1.00 97.94 138 LEU A CA 1
ATOM 1073 C C . LEU A 1 138 ? 6.376 -1.590 -1.782 1.00 97.94 138 LEU A C 1
ATOM 1075 O O . LEU A 1 138 ? 5.811 -1.426 -0.699 1.00 97.94 138 LEU A O 1
ATOM 1079 N N . CYS A 1 139 ? 6.009 -2.532 -2.657 1.00 97.44 139 CYS A N 1
ATOM 1080 C CA . CYS A 1 139 ? 4.917 -3.455 -2.377 1.00 97.44 139 CYS A CA 1
ATOM 1081 C C . CYS A 1 139 ? 5.222 -4.342 -1.167 1.00 97.44 139 CYS A C 1
ATOM 1083 O O . CYS A 1 139 ? 4.367 -4.512 -0.304 1.00 97.44 139 CYS A O 1
ATOM 1085 N N . GLU A 1 140 ? 6.437 -4.882 -1.079 1.00 96.38 140 GLU A N 1
ATOM 1086 C CA . GLU A 1 140 ? 6.883 -5.708 0.046 1.00 96.38 140 GLU A CA 1
ATOM 1087 C C . GLU A 1 140 ? 6.811 -4.949 1.378 1.00 96.38 140 GLU A C 1
ATOM 1089 O O . GLU A 1 140 ? 6.245 -5.454 2.346 1.00 96.38 140 GLU A O 1
ATOM 1094 N N . ASP A 1 141 ? 7.310 -3.714 1.419 1.00 98.12 141 ASP A N 1
ATOM 1095 C CA . ASP A 1 141 ? 7.274 -2.864 2.610 1.00 98.12 141 ASP A CA 1
ATOM 1096 C C . ASP A 1 141 ? 5.836 -2.582 3.080 1.00 98.12 141 ASP A C 1
ATOM 1098 O O . ASP A 1 141 ? 5.547 -2.656 4.278 1.00 98.12 141 ASP A O 1
ATOM 1102 N N . SER A 1 142 ? 4.908 -2.342 2.144 1.00 97.94 142 SER A N 1
ATOM 1103 C CA . SER A 1 142 ? 3.484 -2.185 2.460 1.00 97.94 142 SER A CA 1
ATOM 1104 C C . SER A 1 142 ? 2.843 -3.483 2.951 1.00 97.94 142 SER A C 1
ATOM 1106 O O . SER A 1 142 ? 2.107 -3.450 3.935 1.00 97.94 142 SER A O 1
ATOM 1108 N N . VAL A 1 143 ? 3.141 -4.626 2.323 1.00 97.31 143 VAL A N 1
ATOM 1109 C CA . VAL A 1 143 ? 2.634 -5.944 2.747 1.00 97.31 143 VAL A CA 1
ATOM 1110 C C . VAL A 1 143 ? 3.090 -6.270 4.170 1.00 97.31 143 VAL A C 1
ATOM 1112 O O . VAL A 1 143 ? 2.277 -6.695 4.990 1.00 97.31 143 VAL A O 1
ATOM 1115 N N . LEU A 1 144 ? 4.362 -6.029 4.498 1.00 94.81 144 LEU A N 1
ATOM 1116 C CA . LEU A 1 144 ? 4.893 -6.259 5.844 1.00 94.81 144 LEU A CA 1
ATOM 1117 C C . LEU A 1 144 ? 4.221 -5.357 6.887 1.00 94.81 144 LEU A C 1
ATOM 1119 O O . LEU A 1 144 ? 3.867 -5.833 7.967 1.00 94.81 144 LEU A O 1
ATOM 1123 N N . ALA A 1 145 ? 4.012 -4.078 6.564 1.00 96.12 145 ALA A N 1
ATOM 1124 C CA . ALA A 1 145 ? 3.344 -3.135 7.457 1.00 96.12 145 ALA A CA 1
ATOM 1125 C C . ALA A 1 145 ? 1.870 -3.500 7.705 1.00 96.12 145 ALA A C 1
ATOM 1127 O O . ALA A 1 145 ? 1.424 -3.501 8.851 1.00 96.12 145 ALA A O 1
ATOM 1128 N N . LEU A 1 146 ? 1.131 -3.862 6.653 1.00 94.81 146 LEU A N 1
ATOM 1129 C CA . LEU A 1 146 ? -0.262 -4.310 6.752 1.00 94.81 146 LEU A CA 1
ATOM 1130 C C . LEU A 1 146 ? -0.372 -5.640 7.507 1.00 94.81 146 LEU A C 1
ATOM 1132 O O . LEU A 1 146 ? -1.247 -5.801 8.352 1.00 94.81 146 LEU A O 1
ATOM 1136 N N . GLY A 1 147 ? 0.547 -6.575 7.261 1.00 91.56 147 GLY A N 1
ATOM 11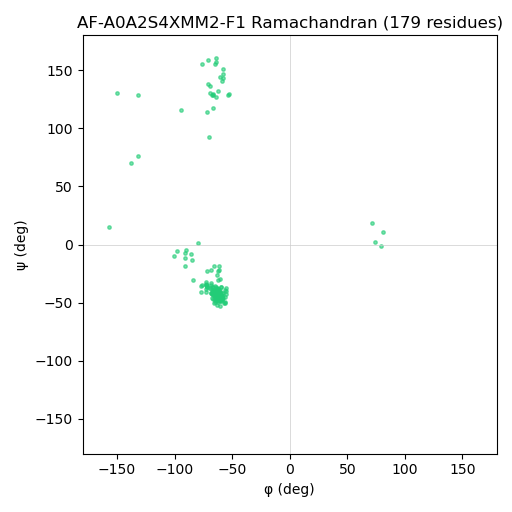37 C CA . GLY A 1 147 ? 0.598 -7.845 7.980 1.00 91.56 147 GLY A CA 1
ATOM 1138 C C . GLY A 1 147 ? 0.869 -7.670 9.477 1.00 91.56 147 GLY A C 1
ATOM 1139 O O . GLY A 1 147 ? 0.235 -8.342 10.285 1.00 91.56 147 GLY A O 1
ATOM 1140 N N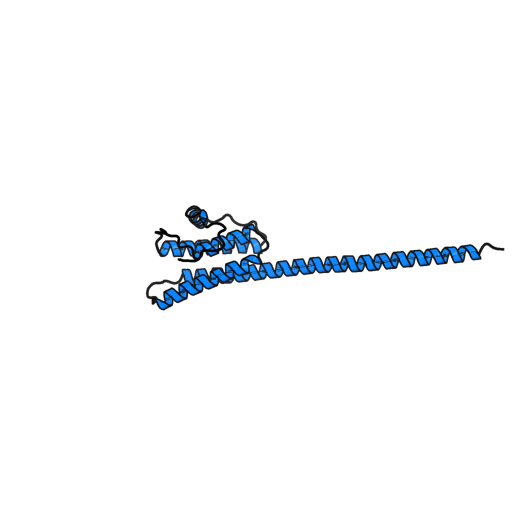 . ALA A 1 148 ? 1.780 -6.767 9.859 1.00 90.81 148 ALA A N 1
ATOM 1141 C CA . ALA A 1 148 ? 1.999 -6.411 11.264 1.00 90.81 148 ALA A CA 1
ATOM 1142 C C . ALA A 1 148 ? 0.739 -5.803 11.896 1.00 90.81 148 ALA A C 1
ATOM 1144 O O . ALA A 1 148 ? 0.335 -6.234 12.973 1.00 90.81 148 ALA A O 1
ATOM 1145 N N . HIS A 1 149 ? 0.070 -4.889 11.189 1.00 91.38 149 HIS A N 1
ATOM 1146 C CA . HIS A 1 149 ? -1.182 -4.289 11.649 1.00 91.38 149 HIS A CA 1
ATOM 1147 C C . HIS A 1 149 ? -2.273 -5.339 11.922 1.00 91.38 149 HIS A C 1
ATOM 1149 O O . HIS A 1 149 ? -2.876 -5.317 12.991 1.00 91.38 149 HIS A O 1
ATOM 1155 N N . LEU A 1 150 ? -2.473 -6.306 11.017 1.00 88.69 150 LEU A N 1
ATOM 1156 C CA . LEU A 1 150 ? -3.453 -7.390 11.203 1.00 88.69 150 LEU A CA 1
ATOM 1157 C C . LEU A 1 150 ? -3.159 -8.283 12.417 1.00 88.69 150 LEU A C 1
ATOM 1159 O O . LEU A 1 150 ? -4.081 -8.830 13.013 1.00 88.69 150 LEU A O 1
ATOM 1163 N N . ARG A 1 151 ? -1.885 -8.446 12.788 1.00 87.06 151 ARG A N 1
ATOM 1164 C CA . ARG A 1 151 ? -1.484 -9.224 13.971 1.00 87.06 151 ARG A CA 1
ATOM 1165 C C . ARG A 1 151 ? -1.490 -8.408 15.266 1.00 87.06 151 ARG A C 1
ATOM 1167 O O . ARG A 1 151 ? -1.311 -8.984 16.333 1.00 87.06 151 ARG A O 1
ATOM 1174 N N . GLY A 1 152 ? -1.685 -7.091 15.183 1.00 88.12 152 GLY A N 1
ATOM 1175 C CA . GLY A 1 152 ? -1.514 -6.181 16.317 1.00 88.12 152 GLY A CA 1
ATOM 1176 C C . GLY A 1 152 ? -0.050 -5.982 16.731 1.00 88.12 152 GLY A C 1
ATOM 1177 O O . GLY A 1 152 ? 0.213 -5.534 17.846 1.00 88.12 152 GLY A O 1
ATOM 1178 N N . ASP A 1 153 ? 0.899 -6.311 15.850 1.00 90.44 153 ASP A N 1
ATOM 1179 C CA . ASP A 1 153 ? 2.329 -6.105 16.073 1.00 90.44 153 ASP A CA 1
ATOM 1180 C C . ASP A 1 153 ? 2.699 -4.621 15.891 1.00 90.44 153 ASP A C 1
ATOM 1182 O O . ASP A 1 153 ? 2.047 -3.900 15.126 1.00 90.44 153 ASP A O 1
ATOM 1186 N N . PRO A 1 154 ? 3.790 -4.139 16.518 1.00 91.50 154 PRO A N 1
ATOM 1187 C CA . PRO A 1 154 ? 4.340 -2.835 16.172 1.00 91.50 154 PRO A CA 1
ATOM 1188 C C . PRO A 1 154 ? 4.717 -2.784 14.680 1.00 91.50 154 PRO A C 1
ATOM 1190 O O . PRO A 1 154 ? 5.218 -3.773 14.132 1.00 91.50 154 PRO A O 1
ATOM 1193 N N . PRO A 1 155 ? 4.527 -1.635 14.004 1.00 89.44 155 PRO A N 1
ATOM 1194 C CA . PRO A 1 155 ? 4.863 -1.515 12.595 1.00 89.44 155 PRO A CA 1
ATOM 1195 C C . PRO A 1 155 ? 6.370 -1.738 12.399 1.00 89.44 155 PRO A C 1
ATOM 1197 O O . PRO A 1 155 ? 7.172 -1.123 13.110 1.00 89.44 155 PRO A O 1
ATOM 1200 N N . PRO A 1 156 ? 6.780 -2.578 11.431 1.00 93.50 156 PRO A N 1
ATOM 1201 C CA . PRO A 1 156 ? 8.188 -2.835 11.175 1.00 93.50 156 PRO A CA 1
ATOM 1202 C C . PRO A 1 156 ? 8.879 -1.556 10.706 1.00 93.50 156 PRO A C 1
ATOM 1204 O O . PRO A 1 156 ? 8.242 -0.666 10.133 1.00 93.50 156 PRO A O 1
ATOM 1207 N N . GLU A 1 157 ? 10.196 -1.470 10.876 1.00 95.62 157 GLU A N 1
ATOM 1208 C CA . GLU A 1 157 ? 10.955 -0.387 10.256 1.00 95.62 157 GLU A CA 1
ATOM 1209 C C . GLU A 1 157 ? 10.779 -0.379 8.730 1.00 95.62 157 GLU A C 1
ATOM 1211 O O . GLU A 1 157 ? 10.554 -1.413 8.098 1.00 95.62 157 GLU A O 1
ATOM 1216 N N . VAL A 1 158 ? 10.881 0.806 8.125 1.00 95.62 158 VAL A N 1
ATOM 1217 C CA . VAL A 1 158 ? 10.869 0.939 6.661 1.00 95.62 158 VAL A CA 1
ATOM 1218 C C . VAL A 1 158 ? 12.127 0.302 6.091 1.00 95.62 158 VAL A C 1
ATOM 1220 O O . VAL A 1 158 ? 13.229 0.635 6.532 1.00 95.62 158 VAL A O 1
ATOM 1223 N N . GLY A 1 159 ? 11.979 -0.583 5.105 1.00 93.06 159 GLY A N 1
ATOM 1224 C CA . GLY A 1 159 ? 13.106 -1.287 4.494 1.00 93.06 159 GLY A CA 1
ATOM 1225 C C . GLY A 1 159 ? 14.147 -0.331 3.895 1.00 93.06 159 GLY A C 1
ATOM 1226 O O . GLY A 1 159 ? 13.812 0.732 3.370 1.00 93.06 159 GLY A O 1
ATOM 1227 N N . LEU A 1 160 ? 15.432 -0.706 3.936 1.00 96.12 160 LEU A N 1
ATOM 1228 C CA . LEU A 1 160 ? 16.534 0.162 3.488 1.00 96.12 160 LEU A CA 1
ATOM 1229 C C . LEU A 1 160 ? 16.360 0.659 2.044 1.00 96.12 160 LEU A C 1
ATOM 1231 O O . LEU A 1 160 ? 16.643 1.823 1.768 1.00 96.12 160 LEU A O 1
ATOM 1235 N N . GLN A 1 161 ? 15.891 -0.201 1.138 1.00 95.62 161 GLN A N 1
ATOM 1236 C CA . GLN A 1 161 ? 15.695 0.163 -0.268 1.00 95.62 161 GLN A CA 1
ATOM 1237 C C . GLN A 1 161 ? 14.579 1.197 -0.439 1.00 95.62 161 GLN A C 1
ATOM 1239 O O . GLN A 1 161 ? 14.759 2.175 -1.160 1.00 95.62 161 GLN A O 1
ATOM 1244 N N . VAL A 1 162 ? 13.474 1.043 0.294 1.00 96.88 162 VAL A N 1
ATOM 1245 C CA . VAL A 1 162 ? 12.375 2.017 0.306 1.00 96.88 162 VAL A CA 1
ATOM 1246 C C . VAL A 1 162 ? 12.833 3.342 0.914 1.00 96.88 162 VAL A C 1
ATOM 1248 O O . VAL A 1 162 ? 12.601 4.394 0.328 1.00 96.88 162 VAL A O 1
ATOM 1251 N N . ARG A 1 163 ? 13.587 3.315 2.023 1.00 97.00 163 ARG A N 1
ATOM 1252 C CA . ARG A 1 163 ? 14.171 4.537 2.608 1.00 97.00 163 ARG A CA 1
ATOM 1253 C C . ARG A 1 163 ? 15.087 5.269 1.630 1.00 97.00 163 ARG A C 1
ATOM 1255 O O . ARG A 1 163 ? 14.993 6.486 1.518 1.00 97.00 163 ARG A O 1
ATOM 1262 N N . ARG A 1 164 ? 15.957 4.547 0.915 1.00 95.50 164 ARG A N 1
ATOM 1263 C CA . ARG A 1 164 ? 16.836 5.131 -0.115 1.00 95.50 164 ARG A CA 1
ATOM 1264 C C . ARG A 1 164 ? 16.034 5.751 -1.252 1.00 95.50 164 ARG A C 1
ATOM 1266 O O . ARG A 1 164 ? 16.392 6.825 -1.720 1.00 95.50 164 ARG A O 1
ATOM 1273 N N . LEU A 1 165 ? 14.955 5.094 -1.667 1.00 93.94 165 LEU A N 1
ATOM 1274 C CA . LEU A 1 165 ? 14.078 5.606 -2.709 1.00 93.94 165 LEU A CA 1
ATOM 1275 C C . LEU A 1 165 ? 13.371 6.896 -2.274 1.00 93.94 165 LEU A C 1
ATOM 1277 O O . LEU A 1 165 ? 13.404 7.884 -2.999 1.00 93.94 165 LEU A O 1
ATOM 1281 N N . HIS A 1 166 ? 12.802 6.912 -1.070 1.00 94.19 166 HIS A N 1
ATOM 1282 C CA . HIS A 1 166 ? 12.179 8.101 -0.489 1.00 94.19 166 HIS A CA 1
ATOM 1283 C C . HIS A 1 166 ? 13.181 9.249 -0.307 1.00 94.19 166 HIS A C 1
ATOM 1285 O O . HIS A 1 166 ? 12.855 10.397 -0.582 1.00 94.19 166 HIS A O 1
ATOM 1291 N N . ALA A 1 167 ? 14.414 8.947 0.108 1.00 94.56 167 ALA A N 1
ATOM 1292 C CA . ALA A 1 167 ? 15.474 9.944 0.255 1.00 94.56 167 ALA A CA 1
ATOM 1293 C C . ALA A 1 167 ? 15.956 10.520 -1.085 1.00 94.56 167 ALA A C 1
ATOM 1295 O O . ALA A 1 167 ? 16.527 11.607 -1.104 1.00 94.56 167 ALA A O 1
ATOM 1296 N N . ARG A 1 168 ? 15.748 9.799 -2.193 1.00 93.44 168 ARG A N 1
ATOM 1297 C CA . ARG A 1 168 ? 16.112 10.269 -3.532 1.00 93.44 168 ARG A CA 1
ATOM 1298 C C . ARG A 1 168 ? 15.177 11.371 -4.026 1.00 93.44 168 ARG A C 1
ATOM 1300 O O . ARG A 1 168 ? 15.652 12.267 -4.713 1.00 93.44 168 ARG A O 1
ATOM 1307 N N . TRP A 1 169 ? 13.898 11.305 -3.662 1.00 92.25 169 TRP A N 1
ATOM 1308 C CA . TRP A 1 169 ? 12.912 12.327 -4.010 1.00 92.25 169 TRP A CA 1
ATOM 1309 C C . TRP A 1 169 ? 11.977 12.652 -2.836 1.00 92.25 169 TRP A C 1
ATOM 1311 O O . TRP A 1 169 ? 10.799 12.271 -2.837 1.00 92.25 169 TRP A O 1
ATOM 1321 N N . PRO A 1 170 ? 12.500 13.315 -1.791 1.00 92.38 170 PRO A N 1
ATOM 1322 C CA . PRO A 1 170 ? 11.742 13.607 -0.579 1.00 92.38 170 PRO A CA 1
ATOM 1323 C C . PRO A 1 170 ? 10.539 14.525 -0.826 1.00 92.38 170 PRO A C 1
ATOM 1325 O O . PRO A 1 170 ? 9.561 14.451 -0.087 1.00 92.38 170 PRO A O 1
ATOM 1328 N N . GLU A 1 171 ? 10.581 15.360 -1.864 1.00 90.00 171 GLU A N 1
ATOM 1329 C CA . GLU A 1 171 ? 9.524 16.301 -2.236 1.00 90.00 171 GLU A CA 1
ATOM 1330 C C . GLU A 1 171 ? 8.198 15.625 -2.610 1.00 90.00 171 GLU A C 1
ATOM 1332 O O . GLU A 1 171 ? 7.143 16.244 -2.484 1.00 90.00 171 GLU A O 1
ATOM 1337 N N . PHE A 1 172 ? 8.222 14.349 -3.010 1.00 88.56 172 PHE A N 1
ATOM 1338 C CA . PHE A 1 172 ? 7.000 13.607 -3.327 1.00 88.56 172 PHE A CA 1
ATOM 1339 C C . PHE A 1 172 ? 6.397 12.866 -2.128 1.00 88.56 172 PHE A C 1
ATOM 1341 O O . PHE A 1 172 ? 5.310 12.299 -2.238 1.00 88.56 172 PHE A O 1
ATOM 1348 N N . LEU A 1 173 ? 7.052 12.862 -0.963 1.00 88.81 173 LEU A N 1
ATOM 1349 C CA . LEU A 1 173 ? 6.477 12.258 0.239 1.00 88.81 173 LEU A CA 1
ATOM 1350 C C . LEU A 1 173 ? 5.242 13.038 0.699 1.00 88.81 173 LEU A C 1
ATOM 1352 O O . LEU A 1 173 ? 5.279 14.256 0.850 1.00 88.81 173 LEU A O 1
ATOM 1356 N N . GLY A 1 174 ? 4.137 12.331 0.944 1.00 82.38 174 GLY A N 1
ATOM 1357 C CA . GLY A 1 174 ? 2.862 12.947 1.315 1.00 82.38 174 GLY A CA 1
ATOM 1358 C C . GLY A 1 174 ? 2.135 13.634 0.156 1.00 82.38 174 GLY A C 1
ATOM 1359 O O . GLY A 1 174 ? 1.056 14.194 0.365 1.00 82.38 174 GLY A O 1
ATOM 1360 N N . SER A 1 175 ? 2.681 13.575 -1.063 1.00 75.25 175 SER A N 1
ATOM 1361 C CA . SER A 1 175 ? 1.963 14.007 -2.257 1.00 75.25 175 SER A CA 1
ATOM 1362 C C . SER A 1 175 ? 0.825 13.034 -2.548 1.00 75.25 175 SER A C 1
ATOM 1364 O O . SER A 1 175 ? 1.005 11.820 -2.557 1.00 75.25 175 SER A O 1
ATOM 1366 N N . THR A 1 176 ? -0.369 13.576 -2.769 1.00 61.84 176 THR A N 1
ATOM 1367 C CA . THR A 1 176 ? -1.579 12.787 -3.060 1.00 61.84 176 THR A CA 1
ATOM 1368 C C . THR A 1 176 ? -1.918 12.755 -4.548 1.00 61.84 176 THR A C 1
ATOM 1370 O O . THR A 1 176 ? -2.765 11.965 -4.952 1.00 61.84 176 THR A O 1
ATOM 1373 N N . TRP A 1 177 ? -1.244 13.572 -5.368 1.00 54.53 177 TRP A N 1
ATOM 1374 C CA . TRP A 1 177 ? -1.528 13.718 -6.793 1.00 54.53 177 TRP A CA 1
ATOM 1375 C C . TRP A 1 177 ? -0.255 14.066 -7.565 1.00 54.53 177 TRP A C 1
ATOM 1377 O O . TRP A 1 177 ? 0.446 15.014 -7.216 1.00 54.53 177 TRP A O 1
ATOM 1387 N N . TYR A 1 178 ? -0.002 13.337 -8.649 1.00 51.81 178 TYR A N 1
ATOM 1388 C CA . TYR A 1 178 ? 0.796 13.829 -9.765 1.00 51.81 178 TYR A CA 1
ATOM 1389 C C . TYR A 1 178 ? 0.026 13.524 -11.042 1.00 51.81 178 TYR A C 1
ATOM 1391 O O . TYR A 1 178 ? -0.435 12.402 -11.246 1.00 51.81 178 TYR A O 1
ATOM 1399 N N . VAL A 1 179 ? -0.152 14.546 -11.867 1.00 43.28 179 VAL A N 1
ATOM 1400 C CA . VAL A 1 179 ? -0.642 14.410 -13.234 1.00 43.28 179 VAL A CA 1
ATOM 1401 C C . VAL A 1 179 ? 0.623 14.346 -14.084 1.00 43.28 179 VAL A C 1
ATOM 1403 O O . VAL A 1 179 ? 1.409 15.291 -14.052 1.00 43.28 179 VAL A O 1
ATOM 1406 N N . GLU A 1 180 ? 0.881 13.219 -14.760 1.00 45.53 180 GLU A N 1
ATOM 1407 C CA . GLU A 1 180 ? 1.907 13.181 -15.816 1.00 45.53 180 GLU A CA 1
ATOM 1408 C C . GLU A 1 180 ? 1.585 14.312 -16.814 1.00 45.53 180 GLU A C 1
ATOM 1410 O O . GLU A 1 180 ? 0.443 14.438 -17.263 1.00 45.53 180 GLU A O 1
ATOM 1415 N N . SER A 1 181 ? 2.587 15.143 -17.116 1.00 37.25 181 SER A N 1
ATOM 1416 C CA . SER A 1 181 ? 2.592 16.038 -18.286 1.00 37.25 181 SER A CA 1
ATOM 1417 C C . SER A 1 181 ? 3.394 15.389 -19.399 1.00 37.25 181 SER A C 1
ATOM 1419 O O . SER A 1 181 ? 4.376 14.687 -19.060 1.00 37.25 181 SER A O 1
#

Sequence (181 aa):
MTTDMDSAVLSGTIGLAGAVVGAAATFAGVVYQQRHQERTAREARRSERAEAATEAILAELLAIQALARRSEEGLRAEELQERKRSIHDHVATIIQVSHRLTEKRLRERVQNNAFFVLLSPPGDDRSRLDKRLAMLHLCEDSVLALGAHLRGDPPPEVGLQVRRLHARWPEFLGSTWYVES

Nearest PDB structures (foldseek):
  1i5n-assembly3_C  TM=6.780E-01  e=6.354E-01  Salmonella enterica subsp. enterica serovar Typhimurium
  1i5n-assembly1_A  TM=5.426E-01  e=2.434E-01  Salmonella enterica subsp. enterica serovar Typhimurium
  2lp4-assembly1_A  TM=4.805E-01  e=2.434E-01  Escherichia coli K-12
  3kyi-assembly1_A  TM=4.060E-01  e=4.936E-01  Cereibacter sphaeroides
  1dov-assembly1_A  TM=4.585E-01  e=8.782E+00  Mus musculus

Mean predicted aligned error: 10.28 Å

Secondary structure (DSSP, 8-state):
--SHHHHHHHHHHHHHHHHHHHHHHHHHHHHHHHHHHHHHHHHHHHHHHHHHHHHHHHHHHHHHHHHHHS--TT--HHHHHHHHHHHHHHHHHHHHHHTT-S-HHHHHHHHHHHHHHH---TT----HHHHHHHHHHHHHHHHHHHHHHHHTPPPPPPPHHHHHHHHH-GGGTT-------

Radius of gyration: 30.0 Å; Cα contacts (8 Å, |Δi|>4): 110; chains: 1; bounding box: 77×27×96 Å

Solvent-accessible surface area (backbone atoms only — not comparable to full-atom values): 10210 Å² total; per-residue (Å²): 143,80,75,70,68,61,54,55,58,54,49,53,50,54,54,52,54,51,50,54,54,52,51,53,54,50,54,52,48,52,54,49,50,50,54,49,51,54,49,53,51,52,50,51,56,47,49,55,48,26,51,54,31,49,52,52,39,48,53,38,40,51,49,45,42,55,58,57,71,49,79,69,78,89,59,50,74,69,55,52,50,49,50,53,48,51,46,52,52,37,35,51,50,36,52,62,41,39,71,51,42,80,53,63,70,61,32,52,51,41,41,40,32,45,51,57,57,73,63,74,58,94,87,66,80,68,50,74,66,52,53,42,51,48,36,44,47,27,38,49,50,38,47,52,38,52,53,23,53,77,71,72,45,76,70,65,80,80,46,71,70,48,49,53,54,45,68,72,50,57,87,57,61,83,58,89,77,82,80,90,127

pLDDT: mean 83.59, std 16.81, range [37.25, 98.44]